Protein AF-Q2TZA0-F1 (afdb_monomer)

Structure (mmCIF, N/CA/C/O backbone):
data_AF-Q2TZA0-F1
#
_entry.id   AF-Q2TZA0-F1
#
loop_
_atom_site.group_PDB
_atom_site.id
_atom_site.type_symbol
_atom_site.label_atom_id
_atom_site.label_alt_id
_atom_site.label_comp_id
_atom_site.label_asym_id
_atom_site.label_entity_id
_atom_site.label_seq_id
_atom_site.pdbx_PDB_ins_code
_atom_site.Cartn_x
_atom_site.Cartn_y
_atom_site.Cartn_z
_atom_site.occupancy
_atom_site.B_iso_or_equiv
_atom_site.auth_seq_id
_atom_site.auth_comp_id
_atom_site.auth_asym_id
_atom_site.auth_atom_id
_atom_site.pdbx_PDB_model_num
ATOM 1 N N . MET A 1 1 ? -35.000 15.190 6.660 1.00 38.84 1 MET A N 1
ATOM 2 C CA . MET A 1 1 ? -33.903 14.416 6.042 1.00 38.84 1 MET A CA 1
ATOM 3 C C . MET A 1 1 ? -33.607 15.027 4.679 1.00 38.84 1 MET A C 1
ATOM 5 O O . MET A 1 1 ? -34.567 15.201 3.932 1.00 38.84 1 MET A O 1
ATOM 9 N N . PRO A 1 2 ? -32.363 15.430 4.367 1.00 40.28 2 PRO A N 1
ATOM 10 C CA . PRO A 1 2 ? -32.012 15.922 3.034 1.00 40.28 2 PRO A CA 1
ATOM 11 C C . PRO A 1 2 ? -32.034 14.764 2.021 1.00 40.28 2 PRO A C 1
ATOM 13 O O . PRO A 1 2 ? -31.843 13.609 2.400 1.00 40.28 2 PRO A O 1
ATOM 16 N N . ARG A 1 3 ? -32.330 15.062 0.750 1.00 41.00 3 ARG A N 1
ATOM 17 C CA . ARG A 1 3 ? -32.359 14.074 -0.344 1.00 41.00 3 ARG A CA 1
ATOM 18 C C . ARG A 1 3 ? -30.927 13.726 -0.786 1.00 41.00 3 ARG A C 1
ATOM 20 O O . ARG A 1 3 ? -30.157 14.668 -0.953 1.00 41.00 3 ARG A O 1
ATOM 27 N N . PRO A 1 4 ? -30.603 12.448 -1.061 1.00 43.81 4 PRO A N 1
ATOM 28 C CA . PRO A 1 4 ? -29.291 12.068 -1.582 1.00 43.81 4 PRO A CA 1
ATOM 29 C C . PRO A 1 4 ? -29.083 12.631 -2.996 1.00 43.81 4 PRO A C 1
ATOM 31 O O . PRO A 1 4 ? -29.966 12.476 -3.844 1.00 43.81 4 PRO A O 1
ATOM 34 N N . GLY A 1 5 ? -27.925 13.241 -3.262 1.00 50.94 5 GLY A N 1
ATOM 35 C CA . GLY A 1 5 ? -27.477 13.604 -4.612 1.00 50.94 5 GLY A CA 1
ATOM 36 C C . GLY A 1 5 ? -27.439 15.101 -4.922 1.00 50.94 5 GLY A C 1
ATOM 37 O O . GLY A 1 5 ? -27.583 15.486 -6.083 1.00 50.94 5 GLY A O 1
ATOM 38 N N . THR A 1 6 ? -27.264 15.968 -3.924 1.00 56.03 6 THR A N 1
ATOM 39 C CA . THR A 1 6 ? -27.047 17.397 -4.214 1.00 56.03 6 THR A CA 1
ATOM 40 C C . THR A 1 6 ? -25.630 17.625 -4.754 1.00 56.03 6 THR A C 1
ATOM 42 O O . THR A 1 6 ? -24.682 16.951 -4.358 1.00 56.03 6 THR A O 1
ATOM 45 N N . THR A 1 7 ? -25.451 18.591 -5.658 1.00 54.78 7 THR A N 1
ATOM 46 C CA . THR A 1 7 ? -24.130 18.942 -6.218 1.00 54.78 7 THR A CA 1
ATOM 47 C C . THR A 1 7 ? -23.095 19.241 -5.130 1.00 54.78 7 THR A C 1
ATOM 49 O O . THR A 1 7 ? -21.932 18.879 -5.279 1.00 54.78 7 THR A O 1
ATOM 52 N N . ALA A 1 8 ? -23.523 19.817 -4.002 1.00 55.97 8 ALA A N 1
ATOM 53 C CA . ALA A 1 8 ? -22.682 20.059 -2.833 1.00 55.97 8 ALA A CA 1
ATOM 54 C C . ALA A 1 8 ? -22.090 18.765 -2.234 1.00 55.97 8 ALA A C 1
ATOM 56 O O . ALA A 1 8 ? -20.897 18.734 -1.946 1.00 55.97 8 ALA A O 1
ATOM 57 N N . GLU A 1 9 ? -22.870 17.684 -2.117 1.00 59.66 9 GLU A N 1
ATOM 58 C CA . GLU A 1 9 ? -22.373 16.378 -1.642 1.00 59.66 9 GLU A CA 1
ATOM 59 C C . GLU A 1 9 ? -21.329 15.792 -2.598 1.00 59.66 9 GLU A C 1
ATOM 61 O O . GLU A 1 9 ? -20.334 15.227 -2.155 1.00 59.66 9 GLU A O 1
ATOM 66 N N . THR A 1 10 ? -21.505 15.974 -3.912 1.00 62.69 10 THR A N 1
ATOM 67 C CA . THR A 1 10 ? -20.538 15.486 -4.912 1.00 62.69 10 THR A CA 1
ATOM 68 C C . THR A 1 10 ? -19.200 16.222 -4.813 1.00 62.69 10 THR A C 1
ATOM 70 O O . THR A 1 10 ? -18.150 15.585 -4.869 1.00 62.69 10 THR A O 1
ATOM 73 N N . TYR A 1 11 ? -19.213 17.544 -4.611 1.00 58.66 11 TYR A N 1
ATOM 74 C CA . TYR A 1 11 ? -17.987 18.325 -4.409 1.00 58.66 11 TYR A CA 1
ATOM 75 C C . TYR A 1 11 ? -17.287 17.992 -3.088 1.00 58.66 11 TYR A C 1
ATOM 77 O O . TYR A 1 11 ? -16.060 17.904 -3.055 1.00 58.66 11 TYR A O 1
ATOM 85 N N . VAL A 1 12 ? -18.050 17.769 -2.013 1.00 68.19 12 VAL A N 1
ATOM 86 C CA . VAL A 1 12 ? -17.501 17.336 -0.719 1.00 68.19 12 VAL A CA 1
ATOM 87 C C . VAL A 1 12 ? -16.867 15.950 -0.839 1.00 68.19 12 VAL A C 1
ATOM 89 O O . VAL A 1 12 ? -15.713 15.785 -0.450 1.00 68.19 12 VAL A O 1
ATOM 92 N N . ALA A 1 13 ? -17.557 14.986 -1.454 1.00 66.50 13 ALA A N 1
ATOM 93 C CA . ALA A 1 13 ? -17.026 13.645 -1.684 1.00 66.50 13 ALA A CA 1
ATOM 94 C C . ALA A 1 13 ? -15.779 13.662 -2.586 1.00 66.50 13 ALA A C 1
ATOM 96 O O . ALA A 1 13 ? -14.808 12.956 -2.307 1.00 66.50 13 ALA A O 1
ATOM 97 N N . TYR A 1 14 ? -15.763 14.499 -3.632 1.00 68.50 14 TYR A N 1
ATOM 98 C CA . TYR A 1 14 ? -14.586 14.692 -4.484 1.00 68.50 14 TYR A CA 1
ATOM 99 C C . TYR A 1 14 ? -13.402 15.254 -3.688 1.00 68.50 14 TYR A C 1
ATOM 101 O O . TYR A 1 14 ? -12.321 14.671 -3.713 1.00 68.50 14 TYR A O 1
ATOM 109 N N . GLY A 1 15 ? -13.610 16.329 -2.919 1.00 68.06 15 GLY A N 1
ATOM 110 C CA . GLY A 1 15 ? -12.562 16.928 -2.089 1.00 68.06 15 GLY A CA 1
ATOM 111 C C . GLY A 1 15 ? -12.041 15.981 -1.001 1.00 68.06 15 GLY A C 1
ATOM 112 O O . GLY A 1 15 ? -10.842 15.945 -0.736 1.00 68.06 15 GLY A O 1
ATOM 113 N N . MET A 1 16 ? -12.916 15.168 -0.403 1.00 70.31 16 MET A N 1
ATOM 114 C CA . MET A 1 16 ? -12.528 14.107 0.535 1.00 70.31 16 MET A CA 1
ATOM 115 C C . MET A 1 16 ? -11.683 13.028 -0.142 1.00 70.31 16 MET A C 1
ATOM 117 O O . MET A 1 16 ? -10.631 12.656 0.373 1.00 70.31 16 MET A O 1
ATOM 121 N N . THR A 1 17 ? -12.121 12.552 -1.309 1.00 70.25 17 THR A N 1
ATOM 122 C CA . THR A 1 17 ? -11.408 11.525 -2.082 1.00 70.25 17 THR A CA 1
ATOM 123 C C . THR A 1 17 ? -10.035 12.023 -2.519 1.00 70.25 17 THR A C 1
ATOM 125 O O . THR A 1 17 ? -9.062 11.280 -2.426 1.00 70.25 17 THR A O 1
ATOM 128 N N . GLN A 1 18 ? -9.937 13.287 -2.935 1.00 70.12 18 GLN A N 1
ATOM 129 C CA . GLN A 1 18 ? -8.672 13.919 -3.285 1.00 70.12 18 GLN A CA 1
ATOM 130 C C . GLN A 1 18 ? -7.718 13.947 -2.083 1.00 70.12 18 G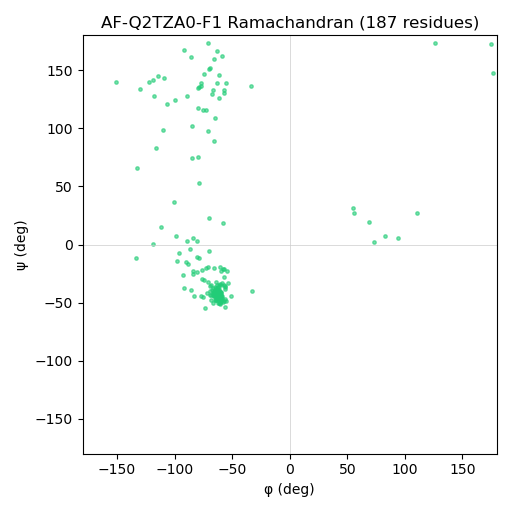LN A C 1
ATOM 132 O O . GLN A 1 18 ? -6.604 13.447 -2.187 1.00 70.12 18 GLN A O 1
ATOM 137 N N . LYS A 1 19 ? -8.162 14.426 -0.915 1.00 71.75 19 LYS A N 1
ATOM 138 C CA . LYS A 1 19 ? -7.322 14.446 0.297 1.00 71.75 19 LYS A CA 1
ATOM 139 C C . LYS A 1 19 ? -6.894 13.054 0.757 1.00 71.75 19 LYS A C 1
ATOM 141 O O . LYS A 1 19 ? -5.767 12.868 1.207 1.00 71.75 19 LYS A O 1
ATOM 146 N N . LEU A 1 20 ? -7.784 12.068 0.645 1.00 73.75 20 LEU A N 1
ATOM 147 C CA . LEU A 1 20 ? -7.468 10.671 0.937 1.00 73.75 20 LEU A CA 1
ATOM 148 C C . LEU A 1 20 ? -6.401 10.141 -0.027 1.00 73.75 20 LEU A C 1
ATOM 150 O O . LEU A 1 20 ? -5.440 9.510 0.406 1.00 73.75 20 LEU A O 1
ATOM 154 N N . PHE A 1 21 ? -6.549 10.425 -1.321 1.00 72.25 21 PHE A N 1
ATOM 155 C CA . PHE A 1 21 ? -5.573 10.058 -2.339 1.00 72.25 21 PHE A CA 1
ATOM 156 C C . PHE A 1 21 ? -4.208 10.702 -2.074 1.00 72.25 21 PHE A C 1
ATOM 158 O O . PHE A 1 21 ? -3.200 10.001 -2.108 1.00 72.25 21 PHE A O 1
ATOM 165 N N . GLU A 1 22 ? -4.167 11.995 -1.756 1.00 71.19 22 GLU A N 1
ATOM 166 C CA . GLU A 1 22 ? -2.940 12.729 -1.420 1.00 71.19 22 GLU A CA 1
ATOM 167 C C . GLU A 1 22 ? -2.254 12.143 -0.177 1.00 71.19 22 GLU A C 1
ATOM 169 O O . GLU A 1 22 ? -1.056 11.860 -0.201 1.00 71.19 22 GLU A O 1
ATOM 174 N N . ALA A 1 23 ? -3.016 11.869 0.888 1.00 72.69 23 ALA A N 1
ATOM 175 C CA . ALA A 1 23 ? -2.490 11.282 2.119 1.00 72.69 23 ALA A CA 1
ATOM 176 C C . ALA A 1 23 ? -1.928 9.866 1.900 1.00 72.69 23 ALA A C 1
ATOM 178 O O . ALA A 1 23 ? -0.855 9.546 2.414 1.00 72.69 23 ALA A O 1
ATOM 179 N N . CYS A 1 24 ? -2.608 9.032 1.108 1.00 71.31 24 CYS A N 1
ATOM 180 C CA . CYS A 1 24 ? -2.115 7.709 0.715 1.00 71.31 24 CYS A CA 1
ATOM 181 C C . CYS A 1 24 ? -0.857 7.799 -0.158 1.00 71.31 24 CYS A C 1
ATOM 183 O O . CYS A 1 24 ? 0.092 7.041 0.038 1.00 71.31 24 CYS A O 1
ATOM 185 N N . SER A 1 25 ? -0.854 8.721 -1.121 1.00 65.69 25 SER A N 1
ATOM 186 C CA . SER A 1 25 ? 0.229 8.866 -2.096 1.00 65.69 25 SER A CA 1
ATOM 187 C C . SER A 1 25 ? 1.497 9.428 -1.468 1.00 65.69 25 SER A C 1
ATOM 189 O O . SER A 1 25 ? 2.574 8.964 -1.816 1.00 65.69 25 SER A O 1
ATOM 191 N N . SER A 1 26 ? 1.381 10.285 -0.445 1.00 66.25 26 SER A N 1
ATOM 192 C CA . SER A 1 26 ? 2.534 10.823 0.299 1.00 66.25 26 SER A CA 1
ATOM 193 C C . SER A 1 26 ? 3.474 9.744 0.861 1.00 66.25 26 SER A C 1
ATOM 195 O O . SER A 1 26 ? 4.646 10.000 1.116 1.00 66.25 26 SER A O 1
ATOM 197 N N . GLN A 1 27 ? 2.973 8.519 1.046 1.00 60.34 27 GLN A N 1
ATOM 198 C CA . GLN A 1 27 ? 3.740 7.381 1.568 1.00 60.34 27 GLN A CA 1
ATOM 199 C C . GLN A 1 27 ? 4.276 6.457 0.477 1.00 60.34 27 GLN A C 1
ATOM 201 O O . GLN A 1 27 ? 5.127 5.609 0.741 1.00 60.34 27 GLN A O 1
ATOM 206 N N . ALA A 1 28 ? 3.753 6.605 -0.738 1.00 52.56 28 ALA A N 1
ATOM 207 C CA . ALA A 1 28 ? 4.114 5.845 -1.925 1.00 52.56 28 ALA A CA 1
ATOM 208 C C . ALA A 1 28 ? 4.831 6.720 -2.971 1.00 52.56 28 ALA A C 1
ATOM 210 O O . ALA A 1 28 ? 4.972 6.301 -4.123 1.00 52.56 28 ALA A O 1
ATOM 211 N N . ASP A 1 29 ? 5.293 7.908 -2.567 1.00 52.28 29 ASP A N 1
ATOM 212 C CA . ASP A 1 29 ? 5.989 8.878 -3.405 1.00 52.28 29 ASP A CA 1
ATOM 213 C C . ASP A 1 29 ? 7.339 8.344 -3.865 1.00 52.28 29 ASP A C 1
ATOM 215 O O . ASP A 1 29 ? 8.385 8.515 -3.243 1.00 52.28 29 ASP A O 1
ATOM 219 N N . TYR A 1 30 ? 7.298 7.655 -4.997 1.00 41.88 30 TYR A N 1
ATOM 220 C CA . TYR A 1 30 ? 8.463 7.134 -5.680 1.00 41.88 30 TYR A CA 1
ATOM 221 C C . TYR A 1 30 ? 8.668 7.919 -6.982 1.00 41.88 30 TYR A C 1
ATOM 223 O O . TYR A 1 30 ? 8.024 7.673 -8.011 1.00 41.88 30 TYR A O 1
ATOM 231 N N . SER A 1 31 ? 9.579 8.888 -6.929 1.00 49.12 31 SER A N 1
ATOM 232 C CA . SER A 1 31 ? 10.021 9.701 -8.064 1.00 49.12 31 SER A CA 1
ATOM 233 C C . SER A 1 31 ? 11.450 9.316 -8.434 1.00 49.12 31 SER A C 1
ATOM 235 O O . SER A 1 31 ? 12.250 9.039 -7.554 1.00 49.12 31 SER A O 1
ATOM 237 N N . ILE A 1 32 ? 11.808 9.303 -9.719 1.00 49.88 32 ILE A N 1
ATOM 238 C CA . ILE A 1 32 ? 13.205 9.171 -10.167 1.00 49.88 32 ILE A CA 1
ATOM 239 C C . ILE A 1 32 ? 13.561 10.481 -10.889 1.00 49.88 32 ILE A C 1
ATOM 241 O O . ILE A 1 32 ? 13.447 10.548 -12.115 1.00 49.88 32 ILE A O 1
ATOM 245 N N . PRO A 1 33 ? 13.951 11.548 -10.165 1.00 51.44 33 PRO A N 1
ATOM 246 C CA . PRO A 1 33 ? 14.180 12.876 -10.745 1.00 51.44 33 PRO A CA 1
ATOM 247 C C . PRO A 1 33 ? 15.223 12.890 -11.872 1.00 51.44 33 PRO A C 1
ATOM 249 O O . PRO A 1 33 ? 15.180 13.728 -12.770 1.00 51.44 33 PRO A O 1
ATOM 252 N N . GLN A 1 34 ? 16.171 11.952 -11.830 1.00 48.41 34 GLN A N 1
ATOM 253 C CA . GLN A 1 34 ? 17.244 11.799 -12.806 1.00 48.41 34 GLN A CA 1
ATOM 254 C C . GLN A 1 34 ? 16.755 11.162 -14.117 1.00 48.41 34 GLN A C 1
ATOM 256 O O . GLN A 1 34 ? 17.370 11.379 -15.155 1.00 48.41 34 GLN A O 1
ATOM 261 N N . ALA A 1 35 ? 15.632 10.433 -14.112 1.00 49.75 35 ALA A N 1
ATOM 262 C CA . ALA A 1 35 ? 15.075 9.810 -15.318 1.00 49.75 35 ALA A CA 1
ATOM 263 C C . ALA A 1 35 ? 14.479 10.840 -16.297 1.00 49.75 35 ALA A C 1
ATOM 265 O O . ALA A 1 35 ? 14.330 10.569 -17.486 1.00 49.75 35 ALA A O 1
ATOM 266 N N . THR A 1 36 ? 14.168 12.040 -15.803 1.00 48.84 36 THR A N 1
ATOM 267 C CA . THR A 1 36 ? 13.648 13.170 -16.582 1.00 48.84 36 THR A CA 1
ATOM 268 C C . THR A 1 36 ? 14.749 13.935 -17.332 1.00 48.84 36 THR A C 1
ATOM 270 O O . THR A 1 36 ? 14.444 14.770 -18.182 1.00 48.84 36 THR A O 1
ATOM 273 N N . GLN A 1 37 ? 16.033 13.667 -17.050 1.00 51.81 37 GLN A N 1
ATOM 274 C CA . GLN A 1 37 ? 17.171 14.303 -17.718 1.00 51.81 37 GLN A CA 1
ATOM 275 C C . GLN A 1 37 ? 17.753 13.390 -18.803 1.00 51.81 37 GLN A C 1
ATOM 277 O O . GLN A 1 37 ? 18.166 12.257 -18.555 1.00 51.81 37 GLN A O 1
ATOM 282 N N . LYS A 1 38 ? 17.823 13.898 -20.037 1.00 40.03 38 LYS A N 1
ATOM 283 C CA . LYS A 1 38 ? 18.310 13.136 -21.192 1.00 40.03 38 LYS A CA 1
ATOM 284 C C . LYS A 1 38 ? 19.799 12.794 -21.016 1.00 40.03 38 LYS A C 1
ATOM 286 O O . LYS A 1 38 ? 20.649 13.672 -21.125 1.00 40.03 38 LYS A O 1
ATOM 291 N N . GLY A 1 39 ? 20.103 11.519 -20.764 1.00 52.84 39 GLY A N 1
ATOM 292 C CA . GLY A 1 39 ? 21.471 11.009 -20.592 1.00 52.84 39 GLY A CA 1
ATOM 293 C C . GLY A 1 39 ? 21.980 10.941 -19.147 1.00 52.84 39 GLY A C 1
ATOM 294 O O . GLY A 1 39 ? 23.145 10.604 -18.946 1.00 52.84 39 GLY A O 1
ATOM 295 N N . ALA A 1 40 ? 21.146 11.232 -18.144 1.00 51.94 40 ALA A N 1
ATOM 296 C CA . ALA A 1 40 ? 21.534 11.077 -16.744 1.00 51.94 40 ALA A CA 1
ATOM 297 C C . ALA A 1 40 ? 21.495 9.599 -16.311 1.00 51.94 40 ALA A C 1
ATOM 299 O O . ALA A 1 40 ? 20.563 8.861 -16.635 1.00 51.94 40 ALA A O 1
ATOM 300 N N . GLN A 1 41 ? 22.516 9.159 -15.569 1.00 48.53 41 GLN A N 1
ATOM 301 C CA . GLN A 1 41 ? 22.519 7.839 -14.938 1.00 48.53 41 GLN A CA 1
ATOM 302 C C . GLN A 1 41 ? 21.603 7.861 -13.717 1.00 48.53 41 GLN A C 1
ATOM 304 O O . GLN A 1 41 ? 21.861 8.561 -12.738 1.00 48.53 41 GLN A O 1
ATOM 309 N N . VAL A 1 42 ? 20.532 7.078 -13.788 1.00 53.31 42 VAL A N 1
ATOM 310 C CA . VAL A 1 42 ? 19.666 6.806 -12.646 1.00 53.31 42 VAL A CA 1
ATOM 311 C C . VAL A 1 42 ? 20.456 5.970 -11.629 1.00 53.31 42 VAL A C 1
ATOM 313 O O . VAL A 1 42 ? 21.063 4.974 -12.033 1.00 53.31 42 VAL A O 1
ATOM 316 N N . PRO A 1 43 ? 20.499 6.353 -10.338 1.00 55.62 43 PRO A N 1
ATOM 317 C CA . PRO A 1 43 ? 21.132 5.538 -9.307 1.00 55.62 43 PRO A CA 1
ATOM 318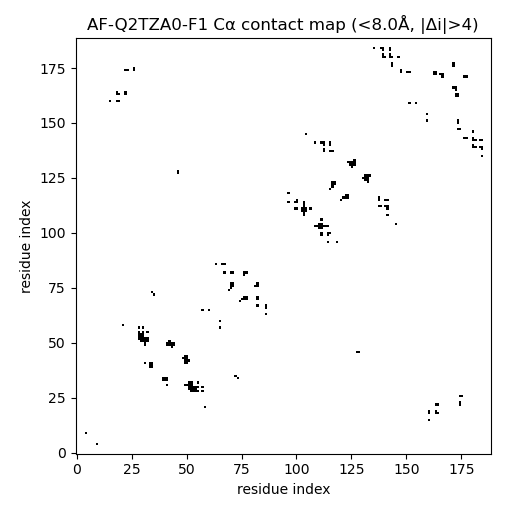 C C . PRO A 1 43 ? 20.482 4.157 -9.289 1.00 55.62 43 PRO A C 1
ATOM 320 O O . PRO A 1 43 ? 19.259 4.061 -9.283 1.00 55.62 43 PRO A O 1
ATOM 323 N N . LYS A 1 44 ? 21.281 3.092 -9.309 1.00 51.75 44 LYS A N 1
ATOM 324 C CA . LYS A 1 44 ? 20.783 1.714 -9.340 1.00 51.75 44 LYS A CA 1
ATOM 325 C C . LYS A 1 44 ? 21.144 0.981 -8.056 1.00 51.75 44 LYS A C 1
ATOM 327 O O . LYS A 1 44 ? 22.215 1.209 -7.497 1.00 51.75 44 LYS A O 1
ATOM 332 N N . THR A 1 45 ? 20.269 0.092 -7.599 1.00 48.00 45 THR A N 1
ATOM 333 C CA . THR A 1 45 ? 20.608 -0.911 -6.586 1.00 48.00 45 THR A CA 1
ATOM 334 C C . THR A 1 45 ? 21.681 -1.858 -7.130 1.00 48.00 45 THR A C 1
ATOM 336 O O . THR A 1 45 ? 21.926 -1.922 -8.336 1.00 48.00 45 THR A O 1
ATOM 339 N N . GLU A 1 46 ? 22.296 -2.653 -6.256 1.00 43.03 46 GLU A N 1
ATOM 340 C CA . GLU A 1 46 ? 23.254 -3.701 -6.647 1.00 43.03 46 GLU A CA 1
ATOM 341 C C . GLU A 1 46 ? 22.653 -4.729 -7.632 1.00 43.03 46 GLU A C 1
ATOM 343 O O . GLU A 1 46 ? 23.382 -5.363 -8.389 1.00 43.03 46 GLU A O 1
ATOM 348 N N . ALA A 1 47 ? 21.319 -4.841 -7.678 1.00 42.28 47 ALA A N 1
ATOM 349 C CA . ALA A 1 47 ? 20.570 -5.678 -8.614 1.00 42.28 47 ALA A CA 1
ATOM 350 C C . ALA A 1 47 ? 20.202 -4.965 -9.938 1.00 42.28 47 ALA A C 1
ATOM 352 O O . ALA A 1 47 ? 19.527 -5.543 -10.788 1.00 42.28 47 ALA A O 1
ATOM 353 N N . GLY A 1 48 ? 20.630 -3.713 -10.131 1.00 47.25 48 GLY A N 1
ATOM 354 C CA . GLY A 1 48 ? 20.377 -2.928 -11.343 1.00 47.25 48 GLY A CA 1
ATOM 355 C C . GLY A 1 48 ? 19.016 -2.222 -11.392 1.00 47.25 48 GLY A C 1
ATOM 356 O O . GLY A 1 48 ? 18.676 -1.651 -12.436 1.00 47.25 48 GLY A O 1
ATOM 357 N N . GLU A 1 49 ? 18.252 -2.247 -10.296 1.00 44.09 49 GLU A N 1
ATOM 358 C CA . GLU A 1 49 ? 16.948 -1.585 -10.180 1.00 44.09 49 GLU A CA 1
ATOM 359 C C . GLU A 1 49 ? 17.135 -0.093 -9.933 1.00 44.09 49 GLU A C 1
ATOM 361 O O . GLU A 1 49 ? 17.955 0.301 -9.110 1.00 44.09 49 GLU A O 1
ATOM 366 N N . ASP A 1 50 ? 16.372 0.741 -10.625 1.00 48.44 50 ASP A N 1
ATOM 367 C CA . ASP A 1 50 ? 16.437 2.186 -10.441 1.00 48.44 50 ASP A CA 1
ATOM 368 C C . ASP A 1 50 ? 16.009 2.574 -9.007 1.00 48.44 50 ASP A C 1
ATOM 370 O O . ASP A 1 50 ? 15.078 2.000 -8.441 1.00 48.44 50 ASP A O 1
ATOM 374 N N . LEU A 1 51 ? 16.708 3.526 -8.386 1.00 45.41 51 LEU A N 1
ATOM 375 C CA . LEU A 1 51 ? 16.424 4.075 -7.057 1.00 45.41 51 LEU A CA 1
ATOM 376 C C . LEU A 1 51 ? 15.848 5.484 -7.204 1.00 45.41 51 LEU A C 1
ATOM 378 O O . LEU A 1 51 ? 16.489 6.382 -7.750 1.00 45.41 51 LEU A O 1
ATOM 382 N N . GLY A 1 52 ? 14.632 5.663 -6.694 1.00 47.28 52 GLY A N 1
ATOM 383 C CA . GLY A 1 52 ? 13.951 6.948 -6.630 1.00 47.28 52 GLY A CA 1
ATOM 384 C C . GLY A 1 52 ? 14.193 7.711 -5.325 1.00 47.28 52 GLY A C 1
ATOM 385 O O . GLY A 1 52 ? 14.680 7.152 -4.344 1.00 47.28 52 GLY A O 1
ATOM 386 N N . VAL A 1 53 ? 13.823 8.992 -5.313 1.00 42.97 53 VAL A N 1
ATOM 387 C CA . VAL A 1 53 ? 13.828 9.897 -4.155 1.00 42.97 53 VAL A CA 1
ATOM 388 C C . VAL A 1 53 ? 12.393 10.373 -3.903 1.00 42.97 53 VAL A C 1
ATOM 390 O O . VAL A 1 53 ? 11.652 10.612 -4.855 1.00 42.97 53 VAL A O 1
ATOM 393 N N . GLY A 1 54 ? 11.990 10.495 -2.637 1.00 41.84 54 GLY A N 1
ATOM 394 C CA . GLY A 1 54 ? 10.614 10.810 -2.232 1.00 41.84 54 GLY A CA 1
ATOM 395 C C . GLY A 1 54 ? 10.218 12.284 -2.332 1.00 41.84 54 GLY A C 1
ATOM 396 O O . GLY A 1 54 ? 9.758 12.831 -1.342 1.00 41.84 54 GLY A O 1
ATOM 397 N N . GLU A 1 55 ? 10.403 12.915 -3.497 1.00 41.84 55 GLU A N 1
ATOM 398 C CA . GLU A 1 55 ? 9.800 14.213 -3.855 1.00 41.84 55 GLU A CA 1
ATOM 399 C C . GLU A 1 55 ? 9.583 14.304 -5.385 1.00 41.84 55 GLU A C 1
ATOM 401 O O . GLU A 1 55 ? 10.441 13.880 -6.173 1.00 41.84 55 GLU A O 1
ATOM 406 N N . GLY A 1 56 ? 8.453 14.863 -5.854 1.00 39.91 56 GLY A N 1
ATOM 407 C CA . GLY A 1 56 ? 8.258 15.106 -7.292 1.00 39.91 56 GLY A CA 1
ATOM 408 C C . GLY A 1 56 ? 6.891 15.638 -7.748 1.00 39.91 56 GLY A C 1
ATOM 409 O O . GLY A 1 56 ? 5.930 15.692 -7.002 1.00 39.91 56 GLY A O 1
ATOM 410 N N . TRP A 1 57 ? 6.810 15.994 -9.030 1.00 40.06 57 TRP A N 1
ATOM 411 C CA . TRP A 1 57 ? 5.667 16.567 -9.773 1.00 40.06 57 TRP A CA 1
ATOM 412 C C . TRP A 1 57 ? 4.493 15.578 -10.011 1.00 40.06 57 TRP A C 1
ATOM 414 O O . TRP A 1 57 ? 3.708 15.727 -10.939 1.00 40.06 57 TRP A O 1
ATOM 424 N N . TRP A 1 58 ? 4.365 14.527 -9.199 1.00 39.16 58 TRP A N 1
ATOM 425 C CA . TRP A 1 58 ? 3.364 13.451 -9.331 1.00 39.16 58 TRP A CA 1
ATOM 426 C C . TRP A 1 58 ? 1.922 13.894 -9.009 1.00 39.16 58 TRP A C 1
ATOM 428 O O . TRP A 1 58 ? 0.986 13.110 -9.165 1.00 39.16 58 TRP A O 1
ATOM 438 N N . TYR A 1 59 ? 1.766 15.134 -8.541 1.00 41.59 59 TYR A N 1
ATOM 439 C CA . TYR A 1 59 ? 0.559 15.659 -7.908 1.00 41.59 59 TYR A CA 1
ATOM 440 C C . TYR A 1 59 ? -0.537 16.087 -8.901 1.00 41.59 59 TYR A C 1
ATOM 442 O O . TYR A 1 59 ? -1.714 16.086 -8.555 1.00 41.59 59 TYR A O 1
ATOM 450 N N . GLU A 1 60 ? -0.181 16.403 -10.150 1.00 43.91 60 GLU A N 1
ATOM 451 C CA . GLU A 1 60 ? -1.110 16.965 -11.141 1.00 43.91 60 GLU A CA 1
ATOM 452 C C . GLU A 1 60 ? -1.014 16.243 -12.491 1.00 43.91 60 GLU A C 1
ATOM 454 O O . GLU A 1 60 ? -0.544 16.810 -13.466 1.00 43.91 60 GLU A O 1
ATOM 459 N N . ASP A 1 61 ? -1.386 14.963 -12.551 1.00 43.25 61 ASP A N 1
ATOM 460 C CA . ASP A 1 61 ? -2.281 14.444 -13.599 1.00 43.25 61 ASP A CA 1
ATOM 461 C C . ASP A 1 61 ? -2.462 12.928 -13.480 1.00 43.25 61 ASP A C 1
ATOM 463 O O . ASP A 1 61 ? -1.568 12.184 -13.074 1.00 43.25 61 ASP A O 1
ATOM 467 N N . HIS A 1 62 ? -3.657 12.477 -13.860 1.00 58.12 62 HIS A N 1
ATOM 468 C CA . HIS A 1 62 ? -4.142 11.100 -13.801 1.00 58.12 62 HIS A CA 1
ATOM 469 C C . HIS A 1 62 ? -3.061 10.027 -14.045 1.00 58.12 62 HIS A C 1
ATOM 471 O O . HIS A 1 62 ? -2.313 10.107 -15.013 1.00 58.12 62 HIS A O 1
ATOM 477 N N . PHE A 1 63 ? -3.060 8.954 -13.238 1.00 59.62 63 PHE A N 1
ATOM 478 C CA . PHE A 1 63 ? -2.217 7.743 -13.363 1.00 59.62 63 PHE A CA 1
ATOM 479 C C . PHE A 1 63 ? -1.874 7.339 -14.815 1.00 59.62 63 PHE A C 1
ATOM 481 O O . PHE A 1 63 ? -0.736 6.976 -15.114 1.00 59.62 63 PHE A O 1
ATOM 488 N N . SER A 1 64 ? -2.844 7.450 -15.728 1.00 56.38 64 SER A N 1
ATOM 489 C CA . SER A 1 64 ? -2.701 7.182 -17.162 1.00 56.38 64 SER A CA 1
ATOM 490 C C . SER A 1 64 ? -1.709 8.102 -17.891 1.00 56.38 64 SER A C 1
ATOM 492 O O . SER A 1 64 ? -0.955 7.611 -18.725 1.00 56.38 64 SER A O 1
ATOM 494 N N . HIS A 1 65 ? -1.673 9.402 -17.586 1.00 61.84 65 HIS A N 1
ATOM 495 C CA . HIS A 1 65 ? -0.739 10.364 -18.184 1.00 61.84 65 HIS A CA 1
ATOM 496 C C . HIS A 1 65 ? 0.701 10.112 -17.727 1.00 61.84 65 HIS A C 1
ATOM 498 O O . HIS A 1 65 ? 1.620 10.121 -18.545 1.00 61.84 65 HIS A O 1
ATOM 504 N N . ASN A 1 66 ? 0.901 9.783 -16.447 1.00 65.88 66 ASN A N 1
ATOM 505 C CA . ASN A 1 66 ? 2.215 9.395 -15.931 1.00 65.88 66 ASN A CA 1
ATOM 506 C C . ASN A 1 66 ? 2.693 8.060 -16.532 1.00 65.88 66 ASN A C 1
ATOM 508 O O . ASN A 1 66 ? 3.842 7.931 -16.955 1.00 65.88 66 ASN A O 1
ATOM 512 N N . ALA A 1 67 ? 1.803 7.068 -16.628 1.00 66.69 67 ALA A N 1
ATOM 513 C CA . ALA A 1 67 ? 2.110 5.808 -17.298 1.00 66.69 67 ALA A CA 1
ATOM 514 C C . ALA A 1 67 ? 2.467 6.023 -18.780 1.00 66.69 67 ALA A C 1
ATOM 516 O O . ALA A 1 67 ? 3.441 5.444 -19.259 1.00 66.69 67 ALA A O 1
ATOM 517 N N . GLU A 1 68 ? 1.739 6.892 -19.490 1.00 66.88 68 GLU A N 1
ATOM 518 C CA . GLU A 1 68 ? 2.037 7.245 -20.882 1.00 66.88 68 GLU A CA 1
ATOM 519 C C . GLU A 1 68 ? 3.410 7.920 -21.016 1.00 66.88 68 GLU A C 1
ATOM 521 O O . GLU A 1 68 ? 4.193 7.552 -21.895 1.00 66.88 68 GLU A O 1
ATOM 526 N N . HIS A 1 69 ? 3.730 8.854 -20.116 1.00 70.88 69 HIS A N 1
ATOM 527 C CA . HIS A 1 69 ? 5.020 9.540 -20.090 1.00 70.88 69 HIS A CA 1
ATOM 528 C C . HIS A 1 69 ? 6.183 8.567 -19.853 1.00 70.88 69 HIS A C 1
ATOM 530 O O . HIS A 1 69 ? 7.169 8.593 -20.589 1.00 70.88 69 HIS A O 1
ATOM 536 N N . ARG A 1 70 ? 6.060 7.647 -18.886 1.00 67.69 70 ARG A N 1
ATOM 537 C CA . ARG A 1 70 ? 7.086 6.621 -18.619 1.00 67.69 70 ARG A CA 1
ATOM 538 C C . ARG A 1 70 ? 7.249 5.643 -19.785 1.00 67.69 70 ARG A C 1
ATOM 540 O O . ARG A 1 70 ? 8.372 5.247 -20.086 1.00 67.69 70 ARG A O 1
ATOM 547 N N . MET A 1 71 ? 6.159 5.278 -20.463 1.00 73.31 71 MET A N 1
ATOM 548 C CA . MET A 1 71 ? 6.210 4.437 -21.664 1.00 73.31 71 MET A CA 1
ATOM 549 C C . MET A 1 71 ? 7.024 5.089 -22.787 1.00 73.31 71 MET A C 1
ATOM 551 O O . MET A 1 71 ? 7.808 4.403 -23.441 1.00 73.31 71 MET A O 1
ATOM 555 N N . ASP A 1 72 ? 6.871 6.396 -22.993 1.00 73.19 72 ASP A N 1
ATOM 556 C CA . ASP A 1 72 ? 7.623 7.138 -24.008 1.00 73.19 72 ASP A CA 1
ATOM 557 C C . ASP A 1 72 ? 9.089 7.347 -23.589 1.00 73.19 72 ASP A C 1
ATOM 559 O O . ASP A 1 72 ? 10.010 6.913 -24.279 1.00 73.19 72 ASP A O 1
ATOM 563 N N . VAL A 1 73 ? 9.311 7.933 -22.408 1.00 71.50 73 VAL A N 1
ATOM 564 C CA . VAL A 1 73 ? 10.639 8.387 -21.962 1.00 71.50 73 VAL A CA 1
ATOM 565 C C . VAL A 1 73 ? 11.551 7.240 -21.525 1.00 71.50 73 VAL A C 1
ATOM 567 O O . VAL A 1 73 ? 12.716 7.215 -21.916 1.00 71.50 73 VAL A O 1
ATOM 570 N N . LEU A 1 74 ? 11.052 6.289 -20.728 1.00 66.19 74 LEU A N 1
ATOM 571 C CA . LEU A 1 74 ? 11.883 5.230 -20.131 1.00 66.19 74 LEU A CA 1
ATOM 572 C C . LEU A 1 74 ? 11.938 3.961 -20.981 1.00 66.19 74 LEU A C 1
ATOM 574 O O . LEU A 1 74 ? 12.901 3.200 -20.897 1.00 66.19 74 LEU A O 1
ATOM 578 N N . HIS A 1 75 ? 10.907 3.722 -21.793 1.00 67.06 75 HIS A N 1
ATOM 579 C CA . HIS A 1 75 ? 10.764 2.485 -22.564 1.00 67.06 75 HIS A CA 1
ATOM 580 C C . HIS A 1 75 ? 10.733 2.706 -24.084 1.00 67.06 75 HIS A C 1
ATOM 582 O O . HIS A 1 75 ? 10.646 1.737 -24.836 1.00 67.06 75 HIS A O 1
ATOM 588 N N . GLY A 1 76 ? 10.849 3.956 -24.552 1.00 72.69 76 GLY A N 1
ATOM 589 C CA . GLY A 1 76 ? 10.980 4.287 -25.974 1.00 72.69 76 GLY A CA 1
ATOM 590 C C . GLY A 1 76 ? 9.724 4.018 -26.807 1.00 72.69 76 GLY A C 1
ATOM 591 O O . GLY A 1 76 ? 9.811 3.890 -28.031 1.00 72.69 76 GLY A O 1
ATOM 592 N N . PHE A 1 77 ? 8.547 3.907 -26.183 1.00 74.25 77 PHE A N 1
ATOM 593 C CA . PHE A 1 77 ? 7.283 3.685 -26.884 1.00 74.25 77 PHE A CA 1
ATOM 594 C C . PHE A 1 77 ? 6.741 4.990 -27.486 1.00 74.25 77 PHE A C 1
ATOM 596 O O . PHE A 1 77 ? 5.756 5.563 -27.027 1.00 74.25 77 PHE A O 1
ATOM 603 N N . THR A 1 78 ? 7.348 5.430 -28.587 1.00 73.19 78 THR A N 1
ATOM 604 C CA . THR A 1 78 ? 6.967 6.667 -29.295 1.00 73.19 78 THR A CA 1
ATOM 605 C C . THR A 1 78 ? 5.646 6.546 -30.073 1.00 73.19 78 THR A C 1
ATOM 607 O O . THR A 1 78 ? 4.993 7.546 -30.374 1.00 73.19 78 THR A O 1
ATOM 610 N N . SER A 1 79 ? 5.202 5.321 -30.389 1.00 83.12 79 SER A N 1
ATOM 611 C CA . SER A 1 79 ? 3.951 5.069 -31.116 1.00 83.12 79 SER A CA 1
ATOM 612 C C . SER A 1 79 ? 2.723 5.166 -30.210 1.00 83.12 79 SER A C 1
ATOM 614 O O . SER A 1 79 ? 2.507 4.332 -29.327 1.00 83.12 79 SER A O 1
ATOM 616 N N . ARG A 1 80 ? 1.841 6.129 -30.506 1.00 75.19 80 ARG A N 1
ATOM 617 C CA . ARG A 1 80 ? 0.581 6.355 -29.776 1.00 75.19 80 ARG A CA 1
ATOM 618 C C . ARG A 1 80 ? -0.326 5.119 -29.733 1.00 75.19 80 ARG A C 1
ATOM 620 O O . ARG A 1 80 ? -0.943 4.843 -28.709 1.00 75.19 80 ARG A O 1
ATOM 627 N N . THR A 1 81 ? -0.398 4.349 -30.820 1.00 74.00 81 THR A N 1
ATOM 628 C CA . THR A 1 81 ? -1.205 3.116 -30.881 1.00 74.00 81 THR A CA 1
ATOM 629 C C . THR A 1 81 ? -0.678 2.054 -29.918 1.00 74.00 81 THR A C 1
ATOM 631 O O . THR A 1 81 ? -1.462 1.385 -29.245 1.00 74.00 81 THR A O 1
ATOM 634 N N . ILE A 1 82 ? 0.649 1.928 -29.824 1.00 74.56 82 ILE A N 1
ATOM 635 C CA . ILE A 1 82 ? 1.316 0.987 -28.921 1.00 74.56 82 ILE A CA 1
ATOM 636 C C . ILE A 1 82 ? 1.106 1.425 -27.469 1.00 74.56 82 ILE A C 1
ATOM 638 O O . ILE A 1 82 ? 0.640 0.614 -26.670 1.00 74.56 82 ILE A O 1
ATOM 642 N N . ARG A 1 83 ? 1.323 2.709 -27.143 1.00 75.75 83 ARG A N 1
ATOM 643 C CA . ARG A 1 83 ? 1.057 3.245 -25.795 1.00 75.75 83 ARG A CA 1
ATOM 644 C C . ARG A 1 83 ? -0.385 3.012 -25.355 1.00 75.75 83 ARG A C 1
ATOM 646 O O . ARG A 1 83 ? -0.613 2.485 -24.275 1.00 75.75 83 ARG A O 1
ATOM 653 N N . ASN A 1 84 ? -1.365 3.296 -26.214 1.00 71.69 84 ASN A N 1
ATOM 654 C CA . ASN A 1 84 ? -2.780 3.081 -25.896 1.00 71.69 84 ASN A CA 1
ATOM 655 C C . ASN A 1 84 ? -3.126 1.610 -25.626 1.00 71.69 84 ASN A C 1
ATOM 657 O O . ASN A 1 84 ? -3.989 1.328 -24.794 1.00 71.69 84 ASN A O 1
ATOM 661 N N . LYS A 1 85 ? -2.485 0.668 -26.328 1.00 78.25 85 LYS A N 1
ATOM 662 C CA . LYS A 1 85 ? -2.654 -0.765 -26.061 1.00 78.25 85 LYS A CA 1
ATOM 663 C C . LYS A 1 85 ? -2.079 -1.127 -24.688 1.00 78.25 85 LYS A C 1
ATOM 665 O O . LYS A 1 85 ? -2.799 -1.685 -23.869 1.00 78.25 85 LYS A O 1
ATOM 670 N N . PHE A 1 86 ? -0.839 -0.727 -24.411 1.00 75.12 86 PHE A N 1
ATOM 671 C CA . PHE A 1 86 ? -0.196 -0.988 -23.123 1.00 75.12 86 PHE A CA 1
ATOM 672 C C . PHE A 1 86 ? -0.908 -0.311 -21.947 1.00 75.12 86 PHE A C 1
ATOM 674 O O . PHE A 1 86 ? -0.986 -0.905 -20.881 1.00 75.12 86 PHE A O 1
ATOM 681 N N . LEU A 1 87 ? -1.477 0.886 -22.119 1.00 73.31 87 LEU A N 1
ATOM 682 C CA . LEU A 1 87 ? -2.281 1.546 -21.084 1.00 73.31 87 LEU A CA 1
ATOM 683 C C . LEU A 1 87 ? -3.546 0.749 -20.742 1.00 73.31 87 LEU A C 1
ATOM 685 O O . LEU A 1 87 ? -3.907 0.652 -19.571 1.00 73.31 87 LEU A O 1
ATOM 689 N N . LYS A 1 88 ? -4.208 0.147 -21.740 1.00 74.38 88 LYS A N 1
ATOM 690 C CA . LYS A 1 88 ? -5.355 -0.744 -21.501 1.00 74.38 88 LYS A CA 1
ATOM 691 C C . LYS A 1 88 ? -4.931 -2.008 -20.762 1.00 74.38 88 LYS A C 1
ATOM 693 O O . LYS A 1 88 ? -5.593 -2.393 -19.801 1.00 74.38 88 LYS A O 1
ATOM 698 N N . ASP A 1 89 ? -3.822 -2.614 -21.178 1.00 77.25 89 ASP A N 1
ATOM 699 C CA . ASP A 1 89 ? -3.283 -3.810 -20.528 1.00 77.25 89 ASP A CA 1
ATOM 700 C C . ASP A 1 89 ? -2.880 -3.505 -19.074 1.00 77.25 89 ASP A C 1
ATOM 702 O O . ASP A 1 89 ? -3.252 -4.238 -18.158 1.00 77.25 89 ASP A O 1
ATOM 706 N N . LEU A 1 90 ? -2.220 -2.366 -18.840 1.00 77.94 90 LEU A N 1
ATOM 707 C CA . LEU A 1 90 ? -1.857 -1.868 -17.514 1.00 77.94 90 LEU A CA 1
ATOM 708 C C . LEU A 1 90 ? -3.092 -1.609 -16.643 1.00 77.94 90 LEU A C 1
ATOM 710 O O . LEU A 1 90 ? -3.105 -1.971 -15.469 1.00 77.94 90 LEU A O 1
ATOM 714 N N . PHE A 1 91 ? -4.149 -1.018 -17.205 1.00 72.94 91 PHE A N 1
ATOM 715 C CA . PHE A 1 91 ? -5.397 -0.786 -16.483 1.00 72.94 91 PHE A CA 1
ATOM 716 C C . PHE A 1 91 ? -6.048 -2.101 -16.034 1.00 72.94 91 PHE A C 1
ATOM 718 O O . PHE A 1 91 ? -6.469 -2.224 -14.883 1.00 72.94 91 PHE A O 1
ATOM 725 N N . ILE A 1 92 ? -6.087 -3.111 -16.908 1.00 74.31 92 ILE A N 1
ATOM 726 C CA . ILE A 1 92 ? -6.607 -4.443 -16.567 1.00 74.31 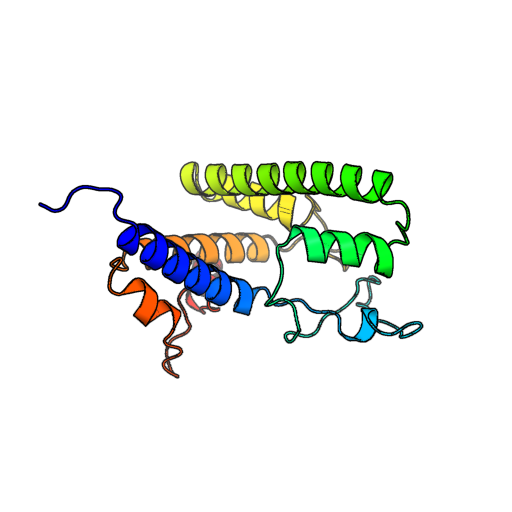92 ILE A CA 1
ATOM 727 C C . ILE A 1 92 ? -5.753 -5.089 -15.467 1.00 74.31 92 ILE A C 1
ATOM 729 O O . ILE A 1 92 ? -6.302 -5.612 -14.496 1.00 74.31 92 ILE A O 1
ATOM 733 N N . GLN A 1 93 ? -4.424 -5.017 -15.578 1.00 80.94 93 GLN A N 1
ATOM 734 C CA . GLN A 1 93 ? -3.505 -5.534 -14.559 1.00 80.94 93 GLN A CA 1
ATOM 735 C C . GLN A 1 93 ? -3.727 -4.860 -13.203 1.00 80.94 93 GLN A C 1
ATOM 737 O O . GLN A 1 93 ? -3.858 -5.544 -12.190 1.00 80.94 93 GLN A O 1
ATOM 742 N N . TRP A 1 94 ? -3.846 -3.532 -13.186 1.00 81.12 94 TRP A N 1
ATOM 743 C CA . TRP A 1 94 ? -4.121 -2.762 -11.976 1.00 81.12 94 TRP A CA 1
ATOM 744 C C . TRP A 1 94 ? -5.445 -3.174 -11.316 1.00 81.12 94 TRP A C 1
ATOM 746 O O . TRP A 1 94 ? -5.494 -3.401 -10.106 1.00 81.12 94 TRP A O 1
ATOM 756 N N . ARG A 1 95 ? -6.509 -3.377 -12.106 1.00 81.56 95 ARG A N 1
ATOM 757 C CA . ARG A 1 95 ? -7.792 -3.896 -11.600 1.00 81.56 95 ARG A CA 1
ATOM 758 C C . ARG A 1 95 ? -7.660 -5.304 -11.015 1.00 81.56 95 ARG A C 1
ATOM 760 O O . ARG A 1 95 ? -8.279 -5.587 -9.994 1.00 81.56 95 ARG A O 1
ATOM 767 N N . GLY A 1 96 ? -6.851 -6.169 -11.627 1.00 84.69 96 GLY A N 1
ATOM 768 C CA . GLY A 1 96 ? -6.570 -7.512 -11.108 1.00 84.69 96 GLY A CA 1
ATOM 769 C C . GLY A 1 96 ? -5.787 -7.500 -9.790 1.00 84.69 96 GLY A C 1
ATOM 770 O O . GLY A 1 96 ? -6.069 -8.293 -8.891 1.00 84.69 96 GLY A O 1
ATOM 771 N N . VAL A 1 97 ? -4.838 -6.570 -9.645 1.00 88.50 97 VAL A N 1
ATOM 772 C CA . VAL A 1 97 ? -4.097 -6.335 -8.395 1.00 88.50 97 VAL A CA 1
ATOM 773 C C . VAL A 1 97 ? -5.054 -5.925 -7.276 1.00 88.50 97 VAL A C 1
ATOM 775 O O . VAL A 1 97 ? -5.036 -6.559 -6.221 1.00 88.50 97 VAL A O 1
ATOM 778 N N . LEU A 1 98 ? -5.918 -4.933 -7.529 1.00 85.62 98 LEU A N 1
ATOM 779 C CA . LEU A 1 98 ? -6.917 -4.464 -6.563 1.00 85.62 98 LEU A CA 1
ATOM 780 C C . LEU A 1 98 ? -7.893 -5.565 -6.148 1.00 85.62 98 LEU A C 1
ATOM 782 O O . LEU A 1 98 ? -8.069 -5.794 -4.957 1.00 85.62 98 LEU A O 1
ATOM 786 N N . ALA A 1 99 ? -8.456 -6.302 -7.110 1.00 87.94 99 ALA A N 1
ATOM 787 C CA . ALA A 1 99 ? -9.421 -7.362 -6.821 1.00 87.94 99 ALA A CA 1
ATOM 788 C C . ALA A 1 99 ? -8.860 -8.432 -5.868 1.00 87.94 99 ALA A C 1
ATOM 790 O O . ALA A 1 99 ? -9.578 -8.959 -5.022 1.00 87.94 99 ALA A O 1
ATOM 791 N N . ALA A 1 100 ? -7.565 -8.738 -5.965 1.00 92.69 100 ALA A N 1
ATOM 792 C CA . ALA A 1 100 ? -6.928 -9.678 -5.050 1.00 92.69 100 ALA A CA 1
ATOM 793 C C . ALA A 1 100 ? -6.675 -9.099 -3.652 1.00 92.69 100 ALA A C 1
ATOM 795 O O . ALA A 1 100 ? -6.675 -9.852 -2.680 1.00 92.69 100 ALA A O 1
ATOM 796 N N . TYR A 1 101 ? -6.440 -7.789 -3.535 1.00 94.56 101 TYR A N 1
ATOM 797 C CA . TYR A 1 101 ? -6.382 -7.139 -2.227 1.00 94.56 101 TYR A CA 1
ATOM 798 C C . TYR A 1 101 ? -7.761 -7.118 -1.570 1.00 94.56 101 TYR A C 1
ATOM 800 O O . TYR A 1 101 ? -7.854 -7.487 -0.401 1.00 94.56 101 TYR A O 1
ATOM 808 N N . ASP A 1 102 ? -8.820 -6.804 -2.321 1.00 92.81 102 ASP A N 1
ATOM 809 C CA . ASP A 1 102 ? -10.204 -6.869 -1.835 1.00 92.81 102 ASP A CA 1
ATOM 810 C C . ASP A 1 102 ? -10.539 -8.280 -1.328 1.00 92.81 102 ASP A C 1
ATOM 812 O O . ASP A 1 102 ? -11.011 -8.465 -0.204 1.00 92.81 102 ASP A O 1
ATOM 816 N N . GLU A 1 103 ? -10.213 -9.303 -2.124 1.00 92.94 103 GLU A N 1
ATOM 817 C CA . GLU A 1 103 ? -10.378 -10.703 -1.737 1.00 92.94 103 GLU A CA 1
ATOM 818 C C . GLU A 1 103 ? -9.578 -11.050 -0.472 1.00 92.94 103 GLU A C 1
ATOM 820 O O . GLU A 1 103 ? -10.103 -11.699 0.436 1.00 92.94 103 GLU A O 1
ATOM 825 N N . GLY A 1 104 ? -8.322 -10.607 -0.387 1.00 94.56 104 GLY A N 1
ATOM 826 C CA . GLY A 1 104 ? -7.456 -10.847 0.764 1.00 94.56 104 GLY A CA 1
ATOM 827 C C . GLY A 1 104 ? -7.978 -10.214 2.052 1.00 94.56 104 GLY A C 1
ATOM 828 O O . GLY A 1 104 ? -7.990 -10.859 3.105 1.00 94.56 104 GLY A O 1
ATOM 829 N N . ILE A 1 105 ? -8.466 -8.975 1.974 1.00 93.19 105 ILE A N 1
ATOM 830 C CA . ILE A 1 105 ? -9.049 -8.268 3.118 1.00 93.19 105 ILE A CA 1
ATOM 831 C C . ILE A 1 105 ? -10.255 -9.046 3.661 1.00 93.19 105 ILE A C 1
ATOM 833 O O . ILE A 1 105 ? -10.358 -9.217 4.877 1.00 93.19 105 ILE A O 1
ATOM 837 N N . VAL A 1 106 ? -11.112 -9.588 2.789 1.00 93.38 106 VAL A N 1
ATOM 838 C CA . VAL A 1 106 ? -12.318 -10.333 3.193 1.00 93.38 106 VAL A CA 1
ATOM 839 C C . VAL A 1 106 ? -12.005 -11.752 3.680 1.00 93.38 106 VAL A C 1
ATOM 841 O O . VAL A 1 106 ? -12.552 -12.186 4.692 1.00 93.38 106 VAL A O 1
ATOM 844 N N . LYS A 1 107 ? -11.145 -12.498 2.977 1.00 94.44 107 LYS A N 1
ATOM 845 C CA . LYS A 1 107 ? -10.935 -13.935 3.238 1.00 94.44 107 LYS A CA 1
ATOM 846 C C . LYS A 1 107 ? -9.946 -14.238 4.360 1.00 94.44 107 LYS A C 1
ATOM 848 O O . LYS A 1 107 ? -10.003 -15.327 4.925 1.00 94.44 107 LYS A O 1
ATOM 853 N N . GLY A 1 108 ? -9.043 -13.313 4.682 1.00 94.12 108 GLY A N 1
ATOM 854 C CA . GLY A 1 108 ? -8.115 -13.460 5.803 1.00 94.12 108 GLY A CA 1
ATOM 855 C C . GLY A 1 108 ? -6.646 -13.279 5.432 1.00 94.12 108 GLY A C 1
ATOM 856 O O . GLY A 1 108 ? -6.266 -13.157 4.268 1.00 94.12 108 GLY A O 1
ATOM 857 N N . ASP A 1 109 ? -5.800 -13.277 6.459 1.00 96.06 109 ASP A N 1
ATOM 858 C CA . ASP A 1 109 ? -4.396 -12.851 6.368 1.00 96.06 109 ASP A CA 1
ATOM 859 C C . ASP A 1 109 ? -3.536 -13.722 5.454 1.00 96.06 109 ASP A C 1
ATOM 861 O O . ASP A 1 109 ? -2.637 -13.208 4.796 1.00 96.06 109 ASP A O 1
ATOM 865 N N . ALA A 1 110 ? -3.829 -15.021 5.355 1.00 95.62 110 ALA A N 1
ATOM 866 C CA . ALA A 1 110 ? -3.125 -15.908 4.431 1.00 95.62 110 ALA A CA 1
ATOM 867 C C . ALA A 1 110 ? -3.401 -15.537 2.963 1.00 95.62 110 ALA A C 1
ATOM 869 O O . ALA A 1 110 ? -2.482 -15.506 2.146 1.00 95.62 110 ALA A O 1
ATOM 870 N N . VAL A 1 111 ? -4.655 -15.202 2.634 1.00 97.19 111 VAL A N 1
ATOM 871 C CA . VAL A 1 111 ? -5.051 -14.794 1.276 1.00 97.19 111 VAL A CA 1
ATOM 872 C C . VAL A 1 111 ? -4.502 -13.405 0.961 1.00 97.19 111 VAL A C 1
ATOM 874 O O . VAL A 1 111 ? -3.951 -13.191 -0.118 1.00 97.19 111 VAL A O 1
ATOM 877 N N . LEU A 1 112 ? -4.564 -12.481 1.925 1.00 96.75 112 LEU A N 1
ATOM 878 C CA . LEU A 1 112 ? -3.970 -11.152 1.787 1.00 96.75 112 LEU A CA 1
ATOM 879 C C . LEU A 1 112 ? -2.447 -11.221 1.610 1.00 96.75 112 LEU A C 1
ATOM 881 O O . LEU A 1 112 ? -1.900 -10.575 0.718 1.00 96.75 112 LEU A O 1
ATOM 885 N N . GLY A 1 113 ? -1.769 -12.056 2.398 1.00 96.19 113 GLY A N 1
ATOM 886 C CA . GLY A 1 113 ? -0.336 -12.310 2.280 1.00 96.19 113 GLY A CA 1
ATOM 887 C C . GLY A 1 113 ? 0.046 -12.901 0.923 1.00 96.19 113 GLY A C 1
ATOM 888 O O . GLY A 1 113 ? 1.022 -12.457 0.322 1.00 96.19 113 GLY A O 1
ATOM 889 N N . ALA A 1 114 ? -0.751 -13.832 0.389 1.00 96.06 114 ALA A N 1
ATOM 890 C CA . ALA A 1 114 ? -0.544 -14.380 -0.951 1.00 96.06 114 ALA A CA 1
ATOM 891 C C . ALA A 1 114 ? -0.730 -13.317 -2.051 1.00 96.06 114 ALA A C 1
ATOM 893 O O . ALA A 1 114 ? 0.067 -13.255 -2.990 1.00 96.06 114 ALA A O 1
ATOM 894 N N . ALA A 1 115 ? -1.738 -12.446 -1.924 1.00 96.50 115 ALA A N 1
ATOM 895 C CA . ALA A 1 115 ? -1.945 -11.331 -2.846 1.00 96.50 115 ALA A CA 1
ATOM 896 C C . ALA A 1 115 ? -0.764 -10.345 -2.816 1.00 96.50 115 ALA A C 1
ATOM 898 O O . ALA A 1 115 ? -0.252 -9.971 -3.870 1.00 96.50 115 ALA A O 1
ATOM 899 N N . ILE A 1 116 ? -0.284 -9.983 -1.623 1.00 95.19 116 ILE A N 1
ATOM 900 C CA . ILE A 1 116 ? 0.900 -9.134 -1.423 1.00 95.19 116 ILE A CA 1
ATOM 901 C C . ILE A 1 116 ? 2.146 -9.772 -2.039 1.00 95.19 116 ILE A C 1
ATOM 903 O O . ILE A 1 116 ? 2.863 -9.120 -2.796 1.00 95.19 116 ILE A O 1
ATOM 907 N N . TRP A 1 117 ? 2.397 -11.049 -1.757 1.00 95.06 117 TRP A N 1
ATOM 908 C CA . TRP A 1 117 ? 3.542 -11.781 -2.293 1.00 95.06 117 TRP A CA 1
ATOM 909 C C . TRP A 1 117 ? 3.541 -11.809 -3.826 1.00 95.06 117 TRP A C 1
ATOM 911 O O . TRP A 1 117 ? 4.548 -11.505 -4.469 1.00 95.06 117 TRP A O 1
ATOM 921 N N . ARG A 1 118 ? 2.389 -12.097 -4.434 1.00 94.19 118 ARG A N 1
ATOM 922 C CA . ARG A 1 118 ? 2.240 -12.091 -5.890 1.00 94.19 118 ARG A CA 1
ATOM 923 C C . ARG A 1 118 ? 2.432 -10.692 -6.485 1.00 94.19 118 ARG A C 1
ATOM 925 O O . ARG A 1 118 ? 3.086 -10.567 -7.514 1.00 94.19 118 ARG A O 1
ATOM 932 N N . ASN A 1 119 ? 1.867 -9.658 -5.862 1.00 92.56 119 ASN A N 1
ATOM 933 C CA . ASN A 1 119 ? 1.813 -8.308 -6.433 1.00 92.56 119 ASN A CA 1
ATOM 934 C C . ASN A 1 119 ? 3.093 -7.494 -6.205 1.00 92.56 119 ASN A C 1
ATOM 936 O O . ASN A 1 119 ? 3.560 -6.837 -7.130 1.00 92.56 119 ASN A O 1
ATOM 940 N N . LEU A 1 120 ? 3.659 -7.528 -4.996 1.00 88.25 120 LEU A N 1
ATOM 941 C CA . LEU A 1 120 ? 4.848 -6.748 -4.631 1.00 88.25 120 LEU A CA 1
ATOM 942 C C . LEU A 1 120 ? 6.145 -7.528 -4.856 1.00 88.25 120 LEU A C 1
ATOM 944 O O . LEU A 1 120 ? 7.126 -6.964 -5.328 1.00 88.25 120 LEU A O 1
ATOM 948 N N . TRP A 1 121 ? 6.138 -8.835 -4.581 1.00 88.25 121 TRP A N 1
ATOM 949 C CA . TRP A 1 121 ? 7.309 -9.705 -4.752 1.00 88.25 121 TRP A CA 1
ATOM 950 C C . TRP A 1 121 ? 7.292 -10.513 -6.049 1.00 88.25 121 TRP A C 1
ATOM 952 O O . TRP A 1 121 ? 8.156 -11.363 -6.244 1.00 88.25 121 TRP A O 1
ATOM 962 N N . LYS A 1 122 ? 6.338 -10.256 -6.955 1.00 90.06 122 LYS A N 1
ATOM 963 C CA . LYS A 1 122 ? 6.218 -10.940 -8.257 1.00 90.06 122 LYS A CA 1
ATOM 964 C C . LYS A 1 122 ? 6.157 -12.470 -8.129 1.00 90.06 122 LYS A C 1
ATOM 966 O O . LYS A 1 122 ? 6.657 -13.179 -8.995 1.00 90.06 122 LYS A O 1
ATOM 971 N N . ALA A 1 123 ? 5.581 -12.971 -7.032 1.00 89.75 123 ALA A N 1
ATOM 972 C CA . ALA A 1 123 ? 5.578 -14.394 -6.680 1.00 89.75 123 ALA A CA 1
ATOM 973 C C . ALA A 1 123 ? 6.989 -15.021 -6.590 1.00 89.75 123 ALA A C 1
ATOM 975 O O . ALA A 1 123 ? 7.170 -16.218 -6.808 1.00 89.75 123 ALA A O 1
ATOM 976 N N . SER A 1 124 ? 8.004 -14.213 -6.272 1.00 89.06 124 SER A N 1
ATOM 977 C CA . SER A 1 124 ? 9.373 -14.681 -6.079 1.00 89.06 124 SER A CA 1
ATOM 978 C C . SER A 1 124 ? 9.548 -15.292 -4.694 1.00 89.06 124 SER A C 1
ATOM 980 O O . SER A 1 124 ? 9.139 -14.707 -3.691 1.00 89.06 124 SER A O 1
ATOM 982 N N . HIS A 1 125 ? 10.210 -16.443 -4.625 1.00 88.00 125 HIS A N 1
ATOM 983 C CA . HIS A 1 125 ? 10.664 -17.038 -3.364 1.00 88.00 125 HIS A CA 1
ATOM 984 C C . HIS A 1 125 ? 12.038 -16.523 -2.929 1.00 88.00 125 HIS A C 1
ATOM 986 O O . HIS A 1 125 ? 12.508 -16.875 -1.849 1.00 88.00 125 HIS A O 1
ATOM 992 N N . THR A 1 126 ? 12.676 -15.690 -3.751 1.00 87.25 126 THR A N 1
ATOM 993 C CA . THR A 1 126 ? 14.007 -15.150 -3.495 1.00 87.25 126 THR A CA 1
ATOM 994 C C . THR A 1 126 ? 14.000 -13.627 -3.481 1.00 87.25 126 THR A C 1
ATOM 996 O O . THR A 1 126 ? 13.325 -12.984 -4.293 1.00 87.25 126 THR A O 1
ATOM 999 N N . GLY A 1 127 ? 14.753 -13.047 -2.550 1.00 74.62 127 GLY A N 1
ATOM 1000 C CA . GLY A 1 127 ? 15.038 -11.619 -2.519 1.00 74.62 127 GLY A CA 1
ATOM 1001 C C . GLY A 1 127 ? 15.987 -11.186 -3.647 1.00 74.62 127 GLY A C 1
ATOM 1002 O O . GLY A 1 127 ? 16.538 -12.033 -4.356 1.00 74.62 127 GLY A O 1
ATOM 1003 N N . PRO A 1 128 ? 16.214 -9.870 -3.807 1.00 68.88 128 PRO A N 1
ATOM 1004 C CA . PRO A 1 128 ? 17.169 -9.327 -4.782 1.00 68.88 128 PRO A CA 1
ATOM 1005 C C . PRO A 1 128 ? 18.609 -9.818 -4.569 1.00 68.88 128 PRO A C 1
ATOM 1007 O O . PRO A 1 128 ? 19.406 -9.838 -5.498 1.00 68.88 128 PRO A O 1
ATOM 1010 N N . ASP A 1 129 ? 18.930 -10.240 -3.347 1.00 77.38 129 ASP A N 1
ATOM 1011 C CA . ASP A 1 129 ? 20.213 -10.804 -2.927 1.00 77.38 129 ASP A CA 1
ATOM 1012 C C . ASP A 1 129 ? 20.342 -12.315 -3.209 1.00 77.38 129 ASP A C 1
ATOM 1014 O O . ASP A 1 129 ? 21.313 -12.944 -2.790 1.00 77.38 129 ASP A O 1
ATOM 1018 N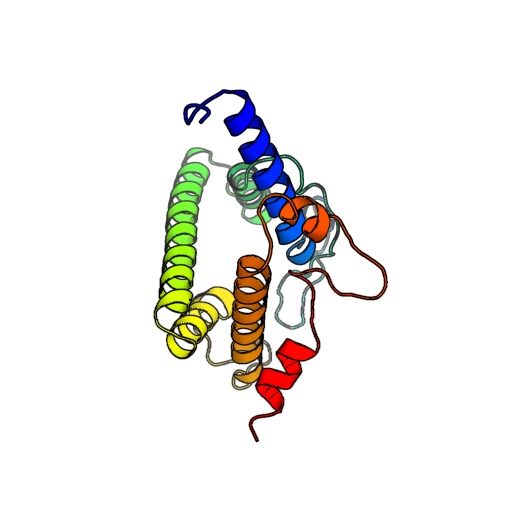 N . GLY A 1 130 ? 19.356 -12.917 -3.885 1.00 80.44 130 GLY A N 1
ATOM 1019 C CA . GLY A 1 130 ? 19.327 -14.344 -4.216 1.00 80.44 130 GLY A CA 1
ATOM 1020 C C . GLY A 1 130 ? 19.038 -15.266 -3.027 1.00 80.44 130 GLY A C 1
ATOM 1021 O O . GLY A 1 130 ? 19.027 -16.485 -3.192 1.00 80.44 130 GLY A O 1
ATOM 1022 N N . LYS A 1 131 ? 18.792 -14.715 -1.834 1.00 85.19 131 LYS A N 1
ATOM 1023 C CA . LYS A 1 131 ? 18.452 -15.490 -0.634 1.00 85.19 131 LYS A CA 1
ATOM 1024 C C . LYS A 1 131 ? 16.961 -15.770 -0.564 1.00 85.19 131 LYS A C 1
ATOM 1026 O O . LYS A 1 131 ? 16.165 -15.084 -1.201 1.00 85.19 131 LYS A O 1
ATOM 1031 N N . GLU A 1 132 ? 16.586 -16.761 0.238 1.00 88.12 132 GLU A N 1
ATOM 1032 C CA . GLU A 1 132 ? 15.181 -17.060 0.511 1.00 88.12 132 GLU A CA 1
ATOM 1033 C C . GLU A 1 132 ? 14.454 -15.823 1.058 1.00 88.12 132 GLU A C 1
ATOM 1035 O O . GLU A 1 132 ? 14.990 -15.052 1.861 1.00 88.12 132 GLU A O 1
ATOM 1040 N N . LEU A 1 133 ? 13.229 -15.620 0.583 1.00 87.00 133 LEU A N 1
ATOM 1041 C CA . LEU A 1 133 ? 12.404 -14.490 0.960 1.00 87.00 133 LEU A CA 1
ATOM 1042 C C . LEU A 1 133 ? 12.108 -14.506 2.463 1.00 87.00 133 LEU A C 1
ATOM 1044 O O . LEU A 1 133 ? 11.542 -15.454 3.003 1.00 87.00 133 LEU A O 1
ATOM 1048 N N . ASP A 1 134 ? 12.405 -13.393 3.132 1.00 88.62 134 ASP A N 1
ATOM 1049 C CA . ASP A 1 134 ? 11.966 -13.174 4.506 1.00 88.62 134 ASP A CA 1
ATOM 1050 C C . ASP A 1 134 ? 10.446 -12.937 4.554 1.00 88.62 134 ASP A C 1
ATOM 1052 O O . ASP A 1 134 ? 9.959 -11.818 4.359 1.00 88.62 134 ASP A O 1
ATOM 1056 N N . TRP A 1 135 ? 9.695 -13.998 4.853 1.00 90.69 135 TRP A N 1
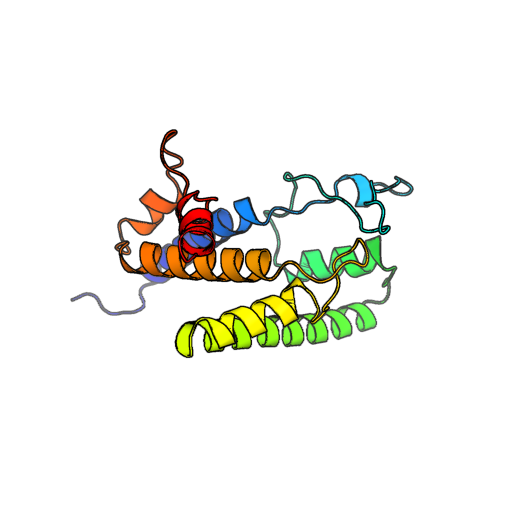ATOM 1057 C CA . TRP A 1 135 ? 8.235 -13.986 4.999 1.00 90.69 135 TRP A CA 1
ATOM 1058 C C . TRP A 1 135 ? 7.732 -13.008 6.072 1.00 90.69 135 TRP A C 1
ATOM 1060 O O . TRP A 1 135 ? 6.591 -12.544 6.001 1.00 90.69 135 TRP A O 1
ATOM 1070 N N . THR A 1 136 ? 8.590 -12.610 7.018 1.00 91.38 136 THR A N 1
ATOM 1071 C CA . THR A 1 136 ? 8.293 -11.558 8.003 1.00 91.38 136 THR A CA 1
ATOM 1072 C C . THR A 1 136 ? 7.961 -10.238 7.310 1.00 91.38 136 THR A C 1
ATOM 1074 O O . THR A 1 136 ? 7.122 -9.482 7.797 1.00 91.38 136 THR A O 1
ATOM 1077 N N . LYS A 1 137 ? 8.578 -9.947 6.156 1.00 90.19 137 LYS A N 1
ATOM 1078 C CA . LYS A 1 137 ? 8.304 -8.729 5.379 1.00 90.19 137 LYS A CA 1
ATOM 1079 C C . LYS A 1 137 ? 6.878 -8.729 4.835 1.00 90.19 137 LYS A C 1
ATOM 1081 O O . LYS A 1 137 ? 6.182 -7.732 4.995 1.00 90.19 137 LYS A O 1
ATOM 1086 N N . ILE A 1 138 ? 6.413 -9.854 4.288 1.00 92.81 138 ILE A N 1
ATOM 1087 C CA . ILE A 1 138 ? 5.022 -10.002 3.828 1.00 92.81 138 ILE A CA 1
ATOM 1088 C C . ILE A 1 138 ? 4.059 -9.856 5.008 1.00 92.81 138 ILE A C 1
ATOM 1090 O O . ILE A 1 138 ? 3.103 -9.088 4.931 1.00 92.81 138 ILE A O 1
ATOM 1094 N N . ALA A 1 139 ? 4.338 -10.535 6.123 1.00 93.94 139 ALA A N 1
ATOM 1095 C CA . ALA A 1 139 ? 3.506 -10.451 7.320 1.00 93.94 139 ALA A CA 1
ATOM 1096 C C . ALA A 1 139 ? 3.412 -9.018 7.877 1.00 93.94 139 ALA A C 1
ATOM 1098 O O . ALA A 1 139 ? 2.351 -8.617 8.349 1.00 93.94 139 ALA A O 1
ATOM 1099 N N . ARG A 1 140 ? 4.484 -8.218 7.779 1.00 92.06 140 ARG A N 1
ATOM 1100 C CA . ARG A 1 140 ? 4.466 -6.797 8.171 1.00 92.06 140 ARG A CA 1
ATOM 1101 C C . ARG A 1 140 ? 3.552 -5.964 7.282 1.00 92.06 140 ARG A C 1
ATOM 1103 O O . ARG A 1 140 ? 2.823 -5.132 7.806 1.00 92.06 140 ARG A O 1
ATOM 1110 N N . VAL A 1 141 ? 3.550 -6.206 5.971 1.00 92.69 141 VAL A N 1
ATOM 1111 C CA . VAL A 1 141 ? 2.630 -5.519 5.048 1.00 92.69 141 VAL A CA 1
ATOM 1112 C C . VAL A 1 141 ? 1.178 -5.912 5.340 1.00 92.69 141 VAL A C 1
ATOM 1114 O O . VAL A 1 141 ? 0.309 -5.047 5.369 1.00 92.69 141 VAL A O 1
ATOM 1117 N N . VAL A 1 142 ? 0.911 -7.190 5.635 1.00 95.00 142 VAL A N 1
ATOM 1118 C CA . VAL A 1 142 ? -0.423 -7.645 6.073 1.00 95.00 142 VAL A CA 1
ATOM 1119 C C . VAL A 1 142 ? -0.851 -6.931 7.358 1.00 95.00 142 VAL A C 1
ATOM 1121 O O . VAL A 1 142 ? -1.957 -6.396 7.415 1.00 95.00 142 VAL A O 1
ATOM 1124 N N . ALA A 1 143 ? 0.020 -6.889 8.373 1.00 93.44 143 ALA A N 1
ATOM 1125 C CA . ALA A 1 143 ? -0.259 -6.223 9.645 1.00 93.44 143 ALA A CA 1
ATOM 1126 C C . ALA A 1 143 ? -0.557 -4.730 9.450 1.00 93.44 143 ALA A C 1
ATOM 1128 O O . ALA A 1 143 ? -1.558 -4.239 9.969 1.00 93.44 143 ALA A O 1
ATOM 1129 N N . TYR A 1 144 ? 0.246 -4.055 8.624 1.00 92.25 144 TYR A N 1
ATOM 1130 C CA . TYR A 1 144 ? 0.031 -2.668 8.225 1.00 92.25 144 TYR A CA 1
ATOM 1131 C C . TYR A 1 144 ? -1.350 -2.465 7.587 1.00 92.25 144 TYR A C 1
ATOM 1133 O O . TYR A 1 144 ? -2.135 -1.651 8.066 1.00 92.25 144 TYR A O 1
ATOM 1141 N N . MET A 1 145 ? -1.698 -3.246 6.555 1.00 92.88 145 MET A N 1
ATOM 1142 C CA . MET A 1 145 ? -2.996 -3.116 5.881 1.00 92.88 145 MET A CA 1
ATOM 1143 C C . MET A 1 145 ? -4.162 -3.351 6.848 1.00 92.88 145 MET A C 1
ATOM 1145 O O . MET A 1 145 ? -5.140 -2.608 6.825 1.00 92.88 145 MET A O 1
ATOM 1149 N N . ARG A 1 146 ? -4.045 -4.340 7.744 1.00 93.19 146 ARG A N 1
ATOM 1150 C CA . ARG A 1 146 ? -5.056 -4.616 8.775 1.00 93.19 146 ARG A CA 1
ATOM 1151 C C . ARG A 1 146 ? -5.208 -3.471 9.760 1.00 93.19 146 ARG A C 1
ATOM 1153 O O . ARG A 1 146 ? -6.341 -3.090 10.053 1.00 93.19 146 ARG A O 1
ATOM 1160 N N . ARG A 1 147 ? -4.097 -2.919 10.250 1.00 91.44 147 ARG A N 1
ATOM 1161 C CA . ARG A 1 147 ? -4.114 -1.773 11.158 1.00 91.44 147 ARG A CA 1
ATOM 1162 C C . ARG A 1 147 ? -4.765 -0.572 10.486 1.00 91.44 147 ARG A C 1
ATOM 1164 O O . ARG A 1 147 ? -5.705 -0.034 11.051 1.00 91.44 147 ARG A O 1
ATOM 1171 N N . VAL A 1 148 ? -4.345 -0.219 9.271 1.00 89.44 148 VAL A N 1
ATOM 1172 C CA . VAL A 1 148 ? -4.909 0.907 8.511 1.00 89.44 148 VAL A CA 1
ATOM 1173 C C . VAL A 1 148 ? -6.411 0.738 8.302 1.00 89.44 148 VAL A C 1
ATOM 1175 O O . VAL A 1 148 ? -7.174 1.650 8.599 1.00 89.44 148 VAL A O 1
ATOM 1178 N N . THR A 1 149 ? -6.869 -0.428 7.832 1.00 89.50 149 THR A N 1
ATOM 1179 C CA . THR A 1 149 ? -8.310 -0.676 7.643 1.00 89.50 149 THR A CA 1
ATOM 1180 C C . THR A 1 149 ? -9.072 -0.616 8.968 1.00 89.50 149 THR A C 1
ATOM 1182 O O . THR A 1 149 ? -10.171 -0.066 9.020 1.00 89.50 149 THR A O 1
ATOM 1185 N N . SER A 1 150 ? -8.491 -1.149 10.046 1.00 89.75 150 SER A N 1
ATOM 1186 C CA . SER A 1 150 ? -9.091 -1.089 11.377 1.00 89.75 150 SER A CA 1
ATOM 1187 C C . SER A 1 150 ? -9.181 0.346 11.885 1.00 89.75 150 SER A C 1
ATOM 1189 O O . SER A 1 150 ? -10.243 0.743 12.347 1.00 89.75 150 SER A O 1
ATOM 1191 N N . GLU A 1 151 ? -8.111 1.130 11.793 1.00 87.62 151 GLU A N 1
ATOM 1192 C CA . GLU A 1 151 ? -8.086 2.532 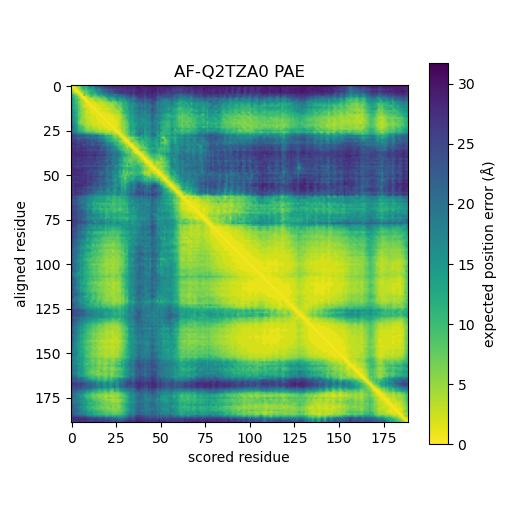12.214 1.00 87.62 151 GLU A CA 1
ATOM 1193 C C . GLU A 1 151 ? -9.101 3.346 11.413 1.00 87.62 151 GLU A C 1
ATOM 1195 O O . GLU A 1 151 ? -9.962 3.973 12.021 1.00 87.62 151 GLU A O 1
ATOM 1200 N N . LEU A 1 152 ? -9.101 3.231 10.077 1.00 85.12 152 LEU A N 1
ATOM 1201 C CA . LEU A 1 152 ? -10.078 3.892 9.203 1.00 85.12 152 LEU A CA 1
ATOM 1202 C C . LEU A 1 152 ? -11.528 3.533 9.551 1.00 85.12 152 LEU A C 1
ATOM 1204 O O . LEU A 1 152 ? -12.391 4.402 9.487 1.00 85.12 152 LEU A O 1
ATOM 1208 N N . SER A 1 153 ? -11.806 2.290 9.961 1.00 86.81 153 SER A N 1
ATOM 1209 C CA . SER A 1 153 ? -13.158 1.878 10.373 1.00 86.81 153 SER A CA 1
ATOM 1210 C C . SER A 1 153 ? -13.662 2.573 11.643 1.00 86.81 153 SER A C 1
ATOM 1212 O O . SER A 1 153 ? -14.865 2.581 11.893 1.00 86.81 153 SER A O 1
ATOM 1214 N N . GLN A 1 154 ? -12.755 3.124 12.454 1.00 86.31 154 GLN A N 1
ATOM 1215 C CA . GLN A 1 154 ? -13.085 3.832 13.693 1.00 86.31 154 GLN A CA 1
ATOM 1216 C C . GLN A 1 154 ? -13.172 5.351 13.499 1.00 86.31 154 GLN A C 1
ATOM 1218 O O . GLN A 1 154 ? -13.564 6.059 14.426 1.00 86.31 154 GLN A O 1
ATOM 1223 N N . VAL A 1 155 ? -12.805 5.867 12.322 1.00 82.81 155 VAL A N 1
ATOM 1224 C CA . VAL A 1 155 ? -12.855 7.303 12.034 1.00 82.81 155 VAL A CA 1
ATOM 1225 C C . VAL A 1 155 ? -14.223 7.670 11.473 1.00 82.81 155 VAL A C 1
ATOM 1227 O O . VAL A 1 155 ? -14.699 7.066 10.514 1.00 82.81 155 VAL A O 1
ATOM 1230 N N . SER A 1 156 ? -14.864 8.680 12.065 1.00 82.62 156 SER A N 1
ATOM 1231 C CA . SER A 1 156 ? -16.105 9.229 11.519 1.00 82.62 156 SER A CA 1
ATOM 1232 C C . SER A 1 156 ? -15.826 9.979 10.210 1.00 82.62 156 SER A C 1
ATOM 1234 O O . SER A 1 156 ? -14.750 10.545 10.030 1.00 82.62 156 SER A O 1
ATOM 1236 N N . GLU A 1 157 ? -16.799 10.046 9.299 1.00 74.19 157 GLU A N 1
ATOM 1237 C CA . GLU A 1 157 ? -16.655 10.801 8.042 1.00 74.19 157 GLU A CA 1
ATOM 1238 C C . GLU A 1 157 ? -16.288 12.279 8.286 1.00 74.19 157 GLU A C 1
ATOM 1240 O O . GLU A 1 157 ? -15.475 12.853 7.560 1.00 74.19 157 GLU A O 1
ATOM 1245 N N . ALA A 1 158 ? -16.827 12.873 9.357 1.00 72.94 158 ALA A N 1
ATOM 1246 C CA . ALA A 1 158 ? -16.545 14.250 9.753 1.00 72.94 158 ALA A CA 1
ATOM 1247 C C . ALA A 1 158 ? -15.097 14.442 10.241 1.00 72.94 158 ALA A C 1
ATOM 1249 O O . ALA A 1 158 ? -14.484 15.477 9.973 1.00 72.94 158 ALA A O 1
ATOM 1250 N N . ASP A 1 159 ? -14.535 13.437 10.916 1.00 76.62 159 ASP A N 1
ATOM 1251 C CA . ASP A 1 159 ? -13.183 13.488 11.477 1.00 76.62 159 ASP A CA 1
ATOM 1252 C C . ASP A 1 159 ? -12.113 12.985 10.503 1.00 76.62 159 ASP A C 1
ATOM 1254 O O . ASP A 1 159 ? -10.928 13.266 10.699 1.00 76.62 159 ASP A O 1
ATOM 1258 N N . LEU A 1 160 ? -12.513 12.287 9.434 1.00 74.62 160 LEU A N 1
ATOM 1259 C CA . LEU A 1 160 ? -11.610 11.675 8.462 1.00 74.62 160 LEU A CA 1
ATOM 1260 C C . LEU A 1 160 ? -10.647 12.703 7.870 1.00 74.62 160 LEU A C 1
ATOM 1262 O O . LEU A 1 160 ? -9.437 12.506 7.899 1.00 74.62 160 LEU A O 1
ATOM 1266 N N . ILE A 1 161 ? -11.158 13.850 7.419 1.00 70.06 161 ILE A N 1
ATOM 1267 C CA . ILE A 1 161 ? -10.321 14.926 6.870 1.00 70.06 161 ILE A CA 1
ATOM 1268 C C . ILE A 1 161 ? -9.336 15.449 7.925 1.00 70.06 161 ILE A C 1
ATOM 1270 O O . ILE A 1 161 ? -8.170 15.687 7.620 1.00 70.06 161 ILE A O 1
ATOM 1274 N N . SER A 1 162 ? -9.797 15.631 9.164 1.00 69.75 162 SER A N 1
ATOM 1275 C CA . SER A 1 162 ? -8.973 16.157 10.255 1.00 69.75 162 SER A CA 1
ATOM 1276 C C . SER A 1 162 ? -7.819 15.207 10.585 1.00 69.75 162 SER A C 1
ATOM 1278 O O . SER A 1 162 ? -6.679 15.647 10.711 1.00 69.75 162 SER A O 1
ATOM 1280 N N . GLN A 1 163 ? -8.083 13.900 10.642 1.00 70.00 163 GLN A N 1
ATOM 1281 C CA . GLN A 1 163 ? -7.069 12.889 10.949 1.00 70.00 163 GLN A CA 1
ATOM 1282 C C . GLN A 1 163 ? -6.127 12.595 9.774 1.00 70.00 163 GLN A C 1
ATOM 1284 O O . GLN A 1 163 ? -4.960 12.290 9.999 1.00 70.00 163 GLN A O 1
ATOM 1289 N N . LEU A 1 164 ? -6.596 12.731 8.529 1.00 67.00 164 LEU A N 1
ATOM 1290 C CA . LEU A 1 164 ? -5.748 12.627 7.336 1.00 67.00 164 LEU A CA 1
ATOM 1291 C C . LEU A 1 164 ? -4.774 13.807 7.211 1.00 67.00 164 LEU A C 1
ATOM 1293 O O . LEU A 1 164 ? -3.646 13.623 6.760 1.00 67.00 164 LEU A O 1
ATOM 1297 N N . CYS A 1 165 ? -5.200 15.011 7.609 1.00 57.47 165 CYS A N 1
ATOM 1298 C CA . CYS A 1 165 ? -4.398 16.233 7.503 1.00 57.47 165 CYS A CA 1
ATOM 1299 C C . CYS A 1 165 ? -3.501 16.505 8.727 1.00 57.47 165 CYS A C 1
ATOM 1301 O O . CYS A 1 165 ? -2.581 17.317 8.630 1.00 57.47 165 CYS A O 1
ATOM 1303 N N . GLN A 1 166 ? -3.745 15.874 9.881 1.00 57.16 166 GLN A N 1
ATOM 1304 C CA . GLN A 1 166 ? -2.929 16.076 11.081 1.00 57.16 166 GLN A CA 1
ATOM 1305 C C . GLN A 1 166 ? -1.688 15.173 11.085 1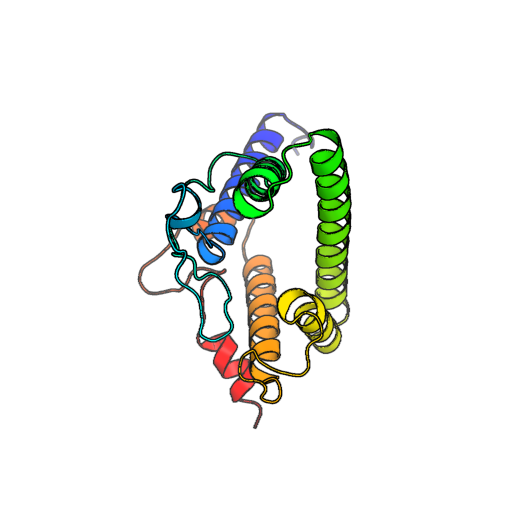.00 57.16 166 GLN A C 1
ATOM 1307 O O . GLN A 1 166 ? -1.746 14.013 11.480 1.00 57.16 166 GLN A O 1
ATOM 1312 N N . GLN A 1 167 ? -0.529 15.749 10.760 1.00 54.97 167 GLN A N 1
ATOM 1313 C CA . GLN A 1 167 ? 0.746 15.291 11.319 1.00 54.97 167 GLN A CA 1
ATOM 1314 C C . GLN A 1 167 ? 0.956 15.979 12.674 1.00 54.97 167 GLN A C 1
ATOM 1316 O O . GLN A 1 167 ? 1.703 16.948 12.795 1.00 54.97 167 GLN A O 1
ATOM 1321 N N . THR A 1 168 ? 0.238 15.549 13.713 1.00 44.94 168 THR A N 1
ATOM 1322 C CA . THR A 1 168 ? 0.550 15.989 15.078 1.00 44.94 168 THR A CA 1
ATOM 1323 C C . THR A 1 168 ? 1.832 15.280 15.498 1.00 44.94 168 THR A C 1
ATOM 1325 O O . THR A 1 168 ? 1.847 14.056 15.575 1.00 44.94 168 THR A O 1
ATOM 1328 N N . GLY A 1 169 ? 2.900 16.050 15.727 1.00 47.62 169 GLY A N 1
ATOM 1329 C CA . GLY A 1 169 ? 4.312 15.635 15.802 1.00 47.62 169 GLY A CA 1
ATOM 1330 C C . GLY A 1 169 ? 4.740 14.567 16.821 1.00 47.62 169 GLY A C 1
ATOM 1331 O O . GLY A 1 169 ? 5.929 14.473 17.086 1.00 47.62 169 GLY A O 1
ATOM 1332 N N . ASP A 1 170 ? 3.816 13.765 17.355 1.00 53.00 170 ASP A N 1
ATOM 1333 C CA . ASP A 1 170 ? 4.077 12.616 18.232 1.00 53.00 170 ASP A CA 1
ATOM 133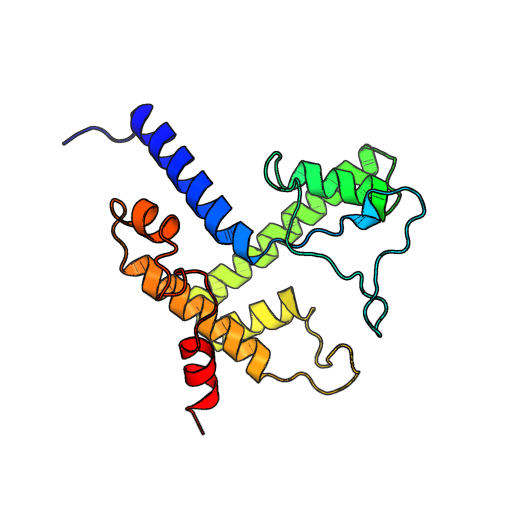4 C C . ASP A 1 170 ? 3.296 11.335 17.848 1.00 53.00 170 ASP A C 1
ATOM 1336 O O . ASP A 1 170 ? 3.592 10.257 18.365 1.00 53.00 170 ASP A O 1
ATOM 1340 N N . LYS A 1 171 ? 2.303 11.400 16.939 1.00 55.88 171 LYS A N 1
ATOM 1341 C CA . LYS A 1 171 ? 1.578 10.213 16.444 1.00 55.88 171 LYS A CA 1
ATOM 1342 C C . LYS A 1 171 ? 1.779 10.045 14.934 1.00 55.88 171 LYS A C 1
ATOM 1344 O O . LYS A 1 171 ? 1.540 10.998 14.193 1.00 55.88 171 LYS A O 1
ATOM 1349 N N . PRO A 1 172 ? 2.194 8.853 14.459 1.00 62.44 172 PRO A N 1
ATOM 1350 C CA . PRO A 1 172 ? 2.268 8.586 13.027 1.00 62.44 172 PRO A CA 1
ATOM 1351 C C . PRO A 1 172 ? 0.870 8.709 12.412 1.00 62.44 172 PRO A C 1
ATOM 1353 O O . PRO A 1 172 ? -0.125 8.392 13.068 1.00 62.44 172 PRO A O 1
ATOM 1356 N N . SER A 1 173 ? 0.787 9.182 11.163 1.00 72.94 173 SER A N 1
ATOM 1357 C CA . SER A 1 173 ? -0.497 9.222 10.452 1.00 72.94 173 SER A CA 1
ATOM 1358 C C . SER A 1 173 ? -1.082 7.810 10.341 1.00 72.94 173 SER A C 1
ATOM 1360 O O . SER A 1 173 ? -0.349 6.828 10.470 1.00 72.94 173 SER A O 1
ATOM 1362 N N . ILE A 1 174 ? -2.383 7.694 10.066 1.00 78.56 174 ILE A N 1
ATOM 1363 C CA . ILE A 1 174 ? -3.057 6.390 9.910 1.00 78.56 174 ILE A CA 1
ATOM 1364 C C . ILE A 1 174 ? -2.292 5.495 8.924 1.00 78.56 174 ILE A C 1
ATOM 1366 O O . ILE A 1 174 ? -2.011 4.330 9.201 1.00 78.56 174 ILE A O 1
ATOM 1370 N N . PHE A 1 175 ? -1.867 6.075 7.801 1.00 80.56 175 PHE A N 1
ATOM 1371 C CA . PHE A 1 175 ? -1.085 5.392 6.772 1.00 80.56 175 PHE A CA 1
ATOM 1372 C C . PHE A 1 175 ? 0.403 5.250 7.126 1.00 80.56 175 PHE A C 1
ATOM 1374 O O . PHE A 1 175 ? 1.129 4.550 6.441 1.00 80.56 175 PHE A O 1
ATOM 1381 N N . GLY A 1 176 ? 0.880 5.936 8.166 1.00 75.38 176 GLY A N 1
ATOM 1382 C CA . GLY A 1 176 ? 2.282 6.000 8.564 1.00 75.38 176 GLY A CA 1
ATOM 1383 C C . GLY A 1 176 ? 2.838 4.666 9.041 1.00 75.38 176 GLY A C 1
ATOM 1384 O O . GLY A 1 176 ? 2.108 3.778 9.494 1.00 75.38 176 GLY A O 1
ATOM 1385 N N . TYR A 1 177 ? 4.167 4.554 9.011 1.00 77.12 177 TYR A N 1
ATOM 1386 C CA . TYR A 1 177 ? 4.869 3.472 9.691 1.00 77.12 177 TYR A CA 1
ATOM 1387 C C . TYR A 1 177 ? 4.527 3.463 11.188 1.00 77.12 177 TYR A C 1
ATOM 1389 O O . TYR A 1 177 ? 4.605 4.491 11.863 1.00 77.12 177 TYR A O 1
ATOM 1397 N N . SER A 1 178 ? 4.205 2.282 11.718 1.00 81.12 178 SER A N 1
ATOM 1398 C CA . SER A 1 178 ? 3.954 2.076 13.141 1.00 81.12 178 SER A CA 1
ATOM 1399 C C . SER A 1 178 ? 4.762 0.899 13.673 1.00 81.12 178 SER A C 1
ATOM 1401 O O . SER A 1 178 ? 4.746 -0.201 13.119 1.00 81.12 178 SER A O 1
ATOM 1403 N N . GLU A 1 179 ? 5.416 1.088 14.822 1.00 81.81 179 GLU A N 1
ATOM 1404 C CA . GLU A 1 179 ? 6.087 -0.005 15.542 1.00 81.81 179 GLU A CA 1
ATOM 1405 C C . GLU A 1 179 ? 5.109 -1.115 15.963 1.00 81.81 179 GLU A C 1
ATOM 1407 O O . GLU A 1 179 ? 5.528 -2.249 16.207 1.00 81.81 179 GLU A O 1
ATOM 1412 N N . LEU A 1 180 ? 3.802 -0.826 16.016 1.00 81.31 180 LEU A N 1
ATOM 1413 C CA . LEU A 1 180 ? 2.771 -1.836 16.256 1.00 81.31 180 LEU A CA 1
ATOM 1414 C C . LEU A 1 180 ? 2.784 -2.919 15.172 1.00 81.31 180 LEU A C 1
ATOM 1416 O O . LEU A 1 180 ? 2.732 -4.099 15.512 1.00 81.31 180 LEU A O 1
ATOM 1420 N N . ASP A 1 181 ? 2.953 -2.548 13.900 1.00 85.44 181 ASP A N 1
ATOM 1421 C CA . ASP A 1 181 ? 2.962 -3.492 12.772 1.00 85.44 181 ASP A CA 1
ATOM 1422 C C . ASP A 1 181 ? 4.115 -4.490 12.911 1.00 85.44 181 ASP A C 1
ATOM 1424 O O . ASP A 1 181 ? 3.972 -5.697 12.704 1.00 85.44 181 ASP A O 1
ATOM 1428 N N . LYS A 1 182 ? 5.272 -3.991 13.349 1.00 84.44 182 LYS A N 1
ATOM 1429 C CA . LYS A 1 182 ? 6.458 -4.802 13.611 1.00 84.44 182 LYS A CA 1
ATOM 1430 C C . LYS A 1 182 ? 6.270 -5.709 14.828 1.00 84.44 182 LYS A C 1
ATOM 1432 O O . LYS A 1 182 ? 6.612 -6.891 14.756 1.00 84.44 182 LYS A O 1
ATOM 1437 N N . ARG A 1 183 ? 5.702 -5.190 15.922 1.00 86.25 183 ARG A N 1
ATOM 1438 C CA . ARG A 1 183 ? 5.421 -5.960 17.147 1.00 86.25 183 ARG A CA 1
ATOM 1439 C C . ARG A 1 183 ? 4.399 -7.069 16.914 1.00 86.25 183 ARG A C 1
ATOM 1441 O O . ARG A 1 183 ? 4.596 -8.161 17.431 1.00 86.25 183 ARG A O 1
ATOM 1448 N N . LEU A 1 184 ? 3.361 -6.830 16.113 1.00 83.94 184 LEU A N 1
ATOM 1449 C CA . LEU A 1 184 ? 2.341 -7.834 15.784 1.00 83.94 184 LEU A CA 1
ATOM 1450 C C . LEU A 1 184 ? 2.930 -9.063 15.084 1.00 83.94 184 LEU A C 1
ATOM 1452 O O . LEU A 1 184 ? 2.468 -10.183 15.300 1.00 83.94 184 LEU A O 1
ATOM 1456 N N . VAL A 1 185 ? 3.971 -8.859 14.276 1.00 85.56 185 VAL A N 1
ATOM 1457 C CA . VAL A 1 185 ? 4.654 -9.941 13.560 1.00 85.56 185 VAL A CA 1
ATOM 1458 C C . VAL A 1 185 ? 5.730 -10.601 14.426 1.00 85.56 185 VAL A C 1
ATOM 1460 O O . VAL A 1 185 ? 5.890 -11.817 14.387 1.00 85.56 185 VAL A O 1
ATOM 1463 N N . GLN A 1 186 ? 6.469 -9.823 15.221 1.00 81.06 186 GLN A N 1
ATOM 1464 C CA . GLN A 1 186 ? 7.585 -10.330 16.030 1.00 81.06 186 GLN A CA 1
ATOM 1465 C C . GLN A 1 186 ? 7.159 -10.926 17.380 1.00 81.06 186 GLN A C 1
ATOM 1467 O O . GLN A 1 186 ? 7.867 -11.775 17.911 1.00 81.06 186 GLN A O 1
ATOM 1472 N N . GLY A 1 187 ? 6.019 -10.506 17.930 1.00 61.53 187 GLY A N 1
ATOM 1473 C CA . GLY A 1 187 ? 5.526 -10.903 19.253 1.00 61.53 187 GLY A CA 1
ATOM 1474 C C . GLY A 1 187 ? 4.823 -12.262 19.316 1.00 61.53 187 GLY A C 1
ATOM 1475 O O . GLY A 1 187 ? 4.335 -12.627 20.377 1.00 61.53 187 GLY A O 1
ATOM 1476 N N . LYS A 1 188 ? 4.749 -13.011 18.206 1.00 53.94 188 LYS A N 1
ATOM 1477 C CA . LYS A 1 188 ? 4.161 -14.365 18.134 1.00 53.94 188 LYS A CA 1
ATOM 1478 C C . LYS A 1 188 ? 5.214 -15.490 18.147 1.00 53.94 188 LYS A C 1
ATOM 1480 O O . LYS A 1 188 ? 5.045 -16.489 17.451 1.00 53.94 188 LYS A O 1
ATOM 1485 N N . ARG A 1 189 ? 6.304 -15.335 18.901 1.00 40.97 189 ARG A N 1
ATOM 1486 C CA . ARG A 1 189 ? 7.271 -16.417 19.154 1.00 40.97 189 ARG A CA 1
ATOM 1487 C C . ARG A 1 189 ? 7.249 -16.846 20.607 1.00 40.97 189 ARG A C 1
ATOM 1489 O O . ARG A 1 189 ? 7.242 -15.940 21.465 1.00 40.97 189 ARG A O 1
#

Sequence (189 aa):
MPRPGTTAETYVAYGMTQKLFEACSSQADYSIPQATQKGAQVPKTEAGEDLGVGEGWWYEDHFSHNAEHRMDVLHGFTSRTIRNKFLKDLFIQWRGVLAAYDEGIVKGDAVLGAAIWRNLWKASHTGPDGKELDWTKIARVVAYMRRVTSELSQVSEADLISQLCQQTGDKPSIFGYSELDKRLVQGKR

Secondary structure (DSSP, 8-state):
-PPS--HHHHHHHHHHHHHHHHHHHTTS--B-GGGGSTT----B-TTS-B--BS--STTSS-HHHHHHHHHHHTT----HHHHHHHHHHHHHHHHHHHHHHHHHHHH-HHHHHHHHHHHHSTT-SB-TTSSBP-HHHHHHHHHHHHHHHHHHHHS-HHHHHHHHH---TTS--TTS--HHHHHHHHT--

Mean predicted aligned error: 12.49 Å

Radius of gyration: 19.59 Å; Cα contacts (8 Å, |Δi|>4): 149; chains: 1; bounding box: 57×37×50 Å

pLDDT: mean 71.43, std 17.34, range [38.84, 97.19]

Organism: Aspergillus oryzae (strain ATCC 42149 / RIB 40) (NCBI:txid510516)

InterPro domains:
  IPR007129 Ubiquinol-cytochrome c chaperone, CBP3 [PTHR12184] (61-163)
  IPR021150 Ubiquinol-cytochrome c chaperone [PF03981] (61-162)

Solvent-accessible surface area (backbone atoms only — not comparable to full-atom values): 11185 Å² total; per-residue (Å²): 133,84,76,91,83,47,71,68,58,54,54,51,52,49,53,51,50,49,52,50,50,51,52,57,42,70,78,64,48,75,23,51,77,42,73,79,41,94,88,50,82,57,53,54,46,100,78,67,44,76,55,57,46,79,66,71,86,75,84,79,60,61,73,66,59,54,52,50,49,45,38,33,75,78,67,64,43,77,48,67,72,58,43,56,51,51,52,51,54,48,51,53,50,53,51,54,54,48,53,37,47,56,49,7,70,73,75,32,68,71,49,28,32,50,35,46,38,43,69,76,49,69,64,5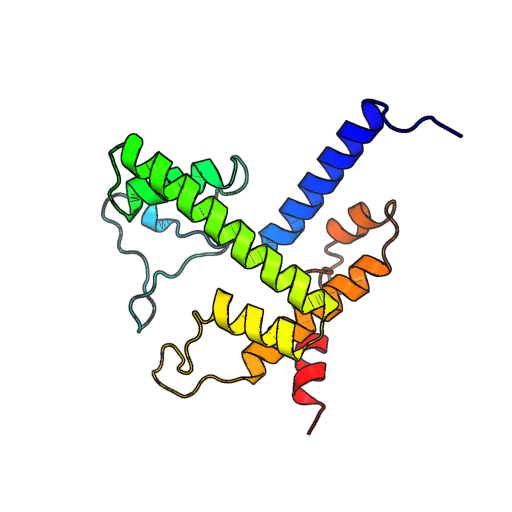0,66,48,43,91,84,72,41,75,50,66,62,65,58,46,47,30,54,44,38,42,55,50,48,35,55,52,54,56,73,71,49,49,83,84,48,42,62,57,53,66,68,41,76,52,97,86,52,68,39,75,88,42,85,52,72,62,27,55,44,69,61,65,69,78,117

Foldseek 3Di:
DDDPDDPVVVVVVVVLVLLVCVLLVLVVQFAQPQLPDDPGDFDADPLRHGHGDRDDPPNDDDPLVVQLVCCCRVVVCPDPVVSVVVSVVVVVVVVVLVVQCVVDVPVHLVSNLVSCCCPVVVVDQADSVRHGDDSLVSQLVSLLVVQLVVVVVPADPVCSSVQSPDPPVPDARSNGDDVVSVCVSVVPD